Protein AF-A0A168KJS6-F1 (afdb_monomer)

pLDDT: mean 74.38, std 17.34, range [36.28, 96.0]

Secondary structure (DSSP, 8-state):
--------------TT-HHHHHHHHHHHHHHHHHHHHHHHHHHHHHHTTSS-TTTSHHHHHHHT-HHHHHHHHHHHHHHHHHHHHHHHHHHH-HHHHS--HHHHHHH-HHHHHHHHHHHHHHHHHHHHHHHHHHHHHHHHHHHHHHHHHHHHHHHHHHHHHHHHHHHHHHHTTSTTTTS---------------PPP-------------------

Structure (mmCIF, N/CA/C/O backbone):
data_AF-A0A168KJS6-F1
#
_entry.id   AF-A0A168KJS6-F1
#
loop_
_atom_site.group_PDB
_atom_site.id
_atom_site.type_symbol
_atom_site.label_atom_id
_atom_site.label_alt_id
_atom_site.label_comp_id
_atom_site.label_asym_id
_atom_site.label_entity_id
_atom_site.label_seq_id
_atom_site.pdbx_PDB_ins_code
_atom_site.Cartn_x
_atom_site.Cartn_y
_atom_site.Cartn_z
_atom_site.occupancy
_atom_site.B_iso_or_equiv
_atom_site.auth_seq_id
_atom_site.auth_comp_id
_atom_site.auth_asym_id
_atom_site.auth_atom_id
_atom_site.pdbx_PDB_model_num
ATOM 1 N N . MET A 1 1 ? 37.906 -12.340 6.303 1.00 36.28 1 MET A N 1
ATOM 2 C CA . MET A 1 1 ? 37.867 -12.145 4.837 1.00 36.28 1 MET A CA 1
ATOM 3 C C . MET A 1 1 ? 36.419 -12.279 4.395 1.00 36.28 1 MET A C 1
ATOM 5 O O . MET A 1 1 ? 35.933 -13.392 4.273 1.00 36.28 1 MET A O 1
ATOM 9 N N . GLY A 1 2 ? 35.698 -11.160 4.302 1.00 42.47 2 GLY A N 1
ATOM 10 C CA . GLY A 1 2 ? 34.298 -11.129 3.878 1.00 42.47 2 GLY A CA 1
ATOM 11 C C . GLY A 1 2 ? 34.226 -10.625 2.445 1.00 42.47 2 GLY A C 1
ATOM 12 O O . GLY A 1 2 ? 34.610 -9.489 2.182 1.00 42.47 2 GLY A O 1
ATOM 13 N N . ILE A 1 3 ? 33.774 -11.477 1.528 1.00 43.53 3 ILE A N 1
ATOM 14 C CA . ILE A 1 3 ? 33.484 -11.104 0.143 1.00 43.53 3 ILE A CA 1
ATOM 15 C C . ILE A 1 3 ? 32.167 -10.326 0.183 1.00 43.53 3 ILE A C 1
ATOM 17 O O . ILE A 1 3 ? 31.080 -10.897 0.101 1.00 43.53 3 ILE A O 1
ATOM 21 N N . GLY A 1 4 ? 32.265 -9.015 0.400 1.00 39.59 4 GLY A N 1
ATOM 22 C CA . GLY A 1 4 ? 31.151 -8.106 0.186 1.00 39.59 4 GLY A CA 1
ATOM 23 C C . GLY A 1 4 ? 30.795 -8.156 -1.292 1.00 39.59 4 GLY A C 1
ATOM 24 O O . GLY A 1 4 ? 31.519 -7.614 -2.120 1.00 39.59 4 GLY A O 1
ATOM 25 N N . SER A 1 5 ? 29.706 -8.847 -1.624 1.00 39.22 5 SER A N 1
ATOM 26 C CA . SER A 1 5 ? 29.142 -8.871 -2.973 1.00 39.22 5 SER A CA 1
ATOM 27 C C . SER A 1 5 ? 28.459 -7.531 -3.244 1.00 39.22 5 SER A C 1
ATOM 29 O O . SER A 1 5 ? 27.236 -7.435 -3.301 1.00 39.22 5 SER A O 1
ATOM 31 N N . ALA A 1 6 ? 29.256 -6.471 -3.366 1.00 39.88 6 ALA A N 1
ATOM 32 C CA . ALA A 1 6 ? 28.835 -5.271 -4.058 1.00 39.88 6 ALA A CA 1
ATOM 33 C C . ALA A 1 6 ? 28.803 -5.643 -5.542 1.00 39.88 6 ALA A C 1
ATOM 35 O O . ALA A 1 6 ? 29.822 -5.631 -6.228 1.00 39.88 6 ALA A O 1
ATOM 36 N N . LEU A 1 7 ? 27.630 -6.061 -6.017 1.00 40.66 7 LEU A N 1
ATOM 37 C CA . LEU A 1 7 ? 27.340 -6.225 -7.437 1.00 40.66 7 LEU A CA 1
ATOM 38 C C . LEU A 1 7 ? 27.259 -4.823 -8.073 1.00 40.66 7 LEU A C 1
ATOM 40 O O . LEU A 1 7 ? 26.217 -4.400 -8.567 1.00 40.66 7 LEU A O 1
ATOM 44 N N . GLU A 1 8 ? 28.353 -4.065 -8.009 1.00 41.22 8 GLU A N 1
ATOM 45 C CA . GLU A 1 8 ? 28.561 -2.882 -8.829 1.00 41.22 8 GLU A CA 1
ATOM 46 C C . GLU A 1 8 ? 28.822 -3.391 -10.241 1.00 41.22 8 GLU A C 1
ATOM 48 O O . GLU A 1 8 ? 29.958 -3.545 -10.678 1.00 41.22 8 GLU A O 1
ATOM 53 N N . ALA A 1 9 ? 27.749 -3.735 -10.954 1.00 43.94 9 ALA A N 1
ATOM 54 C CA . ALA A 1 9 ? 27.835 -3.857 -12.396 1.00 43.94 9 ALA A CA 1
ATOM 55 C C . ALA A 1 9 ? 28.385 -2.512 -12.904 1.00 43.94 9 ALA A C 1
ATOM 57 O O . ALA A 1 9 ? 27.734 -1.488 -12.654 1.00 43.94 9 ALA A O 1
ATOM 58 N N . PRO A 1 10 ? 29.563 -2.473 -13.560 1.00 43.09 10 PRO A N 1
ATOM 59 C CA . PRO A 1 10 ? 30.096 -1.246 -14.119 1.00 43.09 10 PRO A CA 1
ATOM 60 C C . PRO A 1 10 ? 29.213 -0.879 -15.308 1.00 43.09 10 PRO A C 1
ATOM 62 O O . PRO A 1 10 ? 29.482 -1.212 -16.459 1.00 43.09 10 PRO A O 1
ATOM 65 N N . PHE A 1 11 ? 28.103 -0.213 -15.014 1.00 50.03 11 PHE A N 1
ATOM 66 C CA . PHE A 1 11 ? 27.377 0.585 -15.977 1.00 50.03 11 PHE A CA 1
ATOM 67 C C . PHE A 1 11 ? 28.293 1.769 -16.286 1.00 50.03 11 PHE A C 1
ATOM 69 O O . PHE A 1 11 ? 28.187 2.829 -15.674 1.00 50.03 11 PHE A O 1
ATOM 76 N N . ASN A 1 12 ? 29.244 1.559 -17.197 1.00 48.53 12 ASN A N 1
ATOM 77 C CA . ASN A 1 12 ? 29.927 2.651 -17.868 1.00 48.53 12 ASN A CA 1
ATOM 78 C C . ASN A 1 12 ? 28.888 3.275 -18.806 1.00 48.53 12 ASN A C 1
ATOM 80 O O . ASN A 1 12 ? 28.752 2.888 -19.964 1.00 48.53 12 ASN A O 1
ATOM 84 N N . VAL A 1 13 ? 28.019 4.107 -18.227 1.00 53.28 13 VAL A N 1
ATOM 85 C CA . VAL A 1 13 ? 26.992 4.839 -18.961 1.00 53.28 13 VAL A CA 1
ATOM 86 C C . VAL A 1 13 ? 27.739 5.862 -19.808 1.00 53.28 13 VAL A C 1
ATOM 88 O O . VAL A 1 13 ? 28.449 6.681 -19.230 1.00 53.28 13 VAL A O 1
ATOM 91 N N . PRO A 1 14 ? 27.609 5.839 -21.143 1.00 55.75 14 PRO A N 1
ATOM 92 C CA . PRO A 1 14 ? 28.208 6.865 -21.982 1.00 55.75 14 PRO A CA 1
ATOM 93 C C . PRO A 1 14 ? 27.757 8.251 -21.504 1.00 55.75 14 PRO A C 1
ATOM 95 O O . PRO A 1 14 ? 26.557 8.464 -21.304 1.00 55.75 14 PRO A O 1
ATOM 98 N N . ASP A 1 15 ? 28.687 9.204 -21.374 1.00 63.88 15 ASP A N 1
ATOM 99 C CA . ASP A 1 15 ? 28.407 10.585 -20.923 1.00 63.88 15 ASP A CA 1
ATOM 100 C C . ASP A 1 15 ? 27.331 11.302 -21.767 1.00 63.88 15 ASP A C 1
ATOM 102 O O . ASP A 1 15 ? 26.774 12.325 -21.375 1.00 63.88 15 ASP A O 1
ATOM 106 N N . THR A 1 16 ? 26.984 10.747 -22.929 1.00 68.94 16 THR A N 1
ATOM 107 C CA . THR A 1 16 ? 25.954 11.249 -23.839 1.00 68.94 16 THR A CA 1
ATOM 108 C C . THR A 1 16 ? 24.512 10.923 -23.428 1.00 68.94 16 THR A C 1
ATOM 110 O O . THR A 1 16 ? 23.589 11.388 -24.098 1.00 68.94 16 THR A O 1
ATOM 113 N N . MET A 1 17 ? 24.265 10.175 -22.342 1.00 61.16 17 MET A N 1
ATOM 114 C CA . MET A 1 17 ? 22.904 9.824 -21.890 1.00 61.16 17 MET A CA 1
ATOM 115 C C . MET A 1 17 ? 22.556 10.373 -20.488 1.00 61.16 17 MET A C 1
ATOM 117 O O . MET A 1 17 ? 22.421 9.605 -19.532 1.00 61.16 17 MET A O 1
ATOM 121 N N . PRO A 1 18 ? 22.301 11.692 -20.348 1.00 72.88 18 PRO A N 1
ATOM 122 C CA . PRO A 1 18 ? 21.997 12.333 -19.058 1.00 72.88 18 PRO A CA 1
ATOM 123 C C . PRO A 1 18 ? 20.715 11.815 -18.379 1.00 72.88 18 PRO A C 1
ATOM 125 O O . PRO A 1 18 ? 20.556 11.930 -17.162 1.00 72.88 18 PRO A O 1
ATOM 128 N N . TRP A 1 19 ? 19.804 11.197 -19.136 1.00 74.25 19 TRP A N 1
ATOM 129 C CA . TRP A 1 19 ? 18.554 10.648 -18.606 1.00 74.25 19 TRP A CA 1
ATOM 130 C C . TRP A 1 19 ? 18.765 9.444 -17.668 1.00 74.25 19 TRP A C 1
ATOM 132 O O . TRP A 1 19 ? 17.975 9.245 -16.743 1.00 74.25 19 TRP A O 1
ATOM 142 N N . LEU A 1 20 ? 19.848 8.674 -17.843 1.00 65.44 20 LEU A N 1
ATOM 143 C CA . LEU A 1 20 ? 20.103 7.471 -17.042 1.00 65.44 20 LEU A CA 1
ATOM 144 C C . LEU A 1 20 ? 20.506 7.814 -15.598 1.00 65.44 20 LEU A C 1
ATOM 146 O O . LEU A 1 20 ? 20.042 7.174 -14.652 1.00 65.44 20 LEU A O 1
ATOM 150 N N . SER A 1 21 ? 21.312 8.866 -15.417 1.00 72.56 21 SER A N 1
ATOM 151 C CA . SER A 1 21 ? 21.639 9.402 -14.087 1.00 72.56 21 SER A CA 1
ATOM 152 C C . SER A 1 21 ? 20.396 9.920 -13.368 1.00 72.56 21 SER A C 1
ATOM 154 O O . SER A 1 21 ? 20.264 9.745 -12.157 1.00 72.56 21 SER A O 1
ATOM 156 N N . CYS A 1 22 ? 19.443 10.497 -14.107 1.00 75.50 22 CYS A N 1
ATOM 157 C CA . CYS A 1 22 ? 18.166 10.927 -13.545 1.00 75.50 22 CYS A CA 1
ATOM 158 C C . CYS A 1 22 ? 17.349 9.726 -13.035 1.00 75.50 22 CYS A C 1
ATOM 160 O O . CYS A 1 22 ? 16.889 9.743 -11.894 1.00 75.50 22 CYS A O 1
ATOM 162 N N . ALA A 1 23 ? 17.265 8.647 -13.824 1.00 73.12 23 ALA A N 1
ATOM 163 C CA . ALA A 1 23 ? 16.549 7.424 -13.453 1.00 73.12 23 ALA A CA 1
ATOM 164 C C . ALA A 1 23 ? 17.153 6.719 -12.223 1.00 73.12 23 ALA A C 1
ATOM 166 O O . ALA A 1 23 ? 16.427 6.251 -11.338 1.00 73.12 23 ALA A O 1
ATOM 167 N N . LYS A 1 24 ? 18.489 6.674 -12.124 1.00 75.81 24 LYS A N 1
ATOM 168 C CA . LYS A 1 24 ? 19.181 6.101 -10.960 1.00 75.81 24 LYS A CA 1
ATOM 169 C C . LYS A 1 24 ? 18.884 6.901 -9.692 1.00 75.81 24 LYS A C 1
ATOM 171 O O . LYS A 1 24 ? 18.485 6.324 -8.679 1.00 75.81 24 LYS A O 1
ATOM 176 N N . THR A 1 25 ? 19.003 8.226 -9.759 1.00 78.06 25 THR A N 1
ATOM 177 C CA . THR A 1 25 ? 18.680 9.113 -8.632 1.00 78.06 25 THR A CA 1
ATOM 178 C C . THR A 1 25 ? 17.211 9.000 -8.230 1.00 78.06 25 THR A C 1
ATOM 180 O O . THR A 1 25 ? 16.919 8.880 -7.039 1.00 78.06 25 THR A O 1
ATOM 183 N N . SER A 1 26 ? 16.280 8.956 -9.191 1.00 72.50 26 SER A N 1
ATOM 184 C CA . SER A 1 26 ? 14.854 8.788 -8.885 1.00 72.50 26 SER A CA 1
ATOM 185 C C . SER A 1 26 ? 14.554 7.441 -8.231 1.00 72.50 26 SER A C 1
ATOM 187 O O . SER A 1 26 ? 13.730 7.380 -7.322 1.00 72.50 26 SER A O 1
ATOM 189 N N . SER A 1 27 ? 15.248 6.372 -8.635 1.00 75.62 27 SER A N 1
ATOM 190 C CA . SER A 1 27 ? 15.094 5.050 -8.019 1.00 75.62 27 SER A CA 1
ATOM 191 C C . SER A 1 27 ? 15.560 5.049 -6.562 1.00 75.62 27 SER A C 1
ATOM 193 O O . SER A 1 27 ? 14.848 4.553 -5.690 1.00 75.62 27 SER A O 1
ATOM 195 N N . HIS A 1 28 ? 16.726 5.635 -6.272 1.00 76.44 28 HIS A N 1
ATOM 196 C CA . HIS A 1 28 ? 17.217 5.744 -4.895 1.00 76.44 28 HIS A CA 1
ATOM 197 C C . HIS A 1 28 ? 16.308 6.618 -4.029 1.00 76.44 28 HIS A C 1
ATOM 199 O O . HIS A 1 28 ? 16.036 6.270 -2.880 1.00 76.44 28 HIS A O 1
ATOM 205 N N . LEU A 1 29 ? 15.784 7.712 -4.588 1.00 82.12 29 LEU A N 1
ATOM 206 C CA . LEU A 1 29 ? 14.823 8.568 -3.901 1.00 82.12 29 LEU A CA 1
ATOM 207 C C . LEU A 1 29 ? 13.524 7.813 -3.587 1.00 82.12 29 LEU A C 1
ATOM 209 O O . LEU A 1 29 ? 13.053 7.856 -2.453 1.00 82.12 29 LEU A O 1
ATOM 213 N N . ALA A 1 30 ? 12.973 7.076 -4.555 1.00 74.38 30 ALA A N 1
ATOM 214 C CA . ALA A 1 30 ? 11.772 6.268 -4.360 1.00 74.38 30 ALA A CA 1
ATOM 215 C C . ALA A 1 30 ? 11.980 5.192 -3.284 1.00 74.38 30 ALA A C 1
ATOM 217 O O . ALA A 1 30 ? 11.120 5.003 -2.422 1.00 74.38 30 ALA A O 1
ATOM 218 N N . GLN A 1 31 ? 13.142 4.536 -3.284 1.00 78.50 31 GLN A N 1
ATOM 219 C CA . GLN A 1 31 ? 13.494 3.555 -2.263 1.00 78.50 31 GLN A CA 1
ATOM 220 C C . GLN A 1 31 ? 13.612 4.196 -0.876 1.00 78.50 31 GLN A C 1
ATOM 222 O O . GLN A 1 31 ? 13.066 3.661 0.089 1.00 78.50 31 GLN A O 1
ATOM 227 N N . PHE A 1 32 ? 14.248 5.365 -0.765 1.00 80.00 32 PHE A N 1
ATOM 228 C CA . PHE A 1 32 ? 14.343 6.097 0.499 1.00 80.00 32 PHE A CA 1
ATOM 229 C C . PHE A 1 32 ? 12.959 6.493 1.029 1.00 80.00 32 PHE A C 1
ATOM 231 O O . PHE A 1 32 ? 12.652 6.240 2.193 1.00 80.00 32 PHE A O 1
ATOM 238 N N . VAL A 1 33 ? 12.091 7.027 0.163 1.00 79.19 33 VAL A N 1
ATOM 239 C CA . VAL A 1 33 ? 10.713 7.402 0.517 1.00 79.19 33 VAL A CA 1
ATOM 240 C C . VAL A 1 33 ? 9.905 6.183 0.963 1.00 79.19 33 VAL A C 1
ATOM 242 O O . VAL A 1 33 ? 9.256 6.243 2.004 1.00 79.19 33 VAL A O 1
ATOM 245 N N . MET A 1 34 ? 9.978 5.059 0.246 1.00 77.69 34 MET A N 1
ATOM 246 C CA . MET A 1 34 ? 9.281 3.826 0.641 1.00 77.69 34 MET A CA 1
ATOM 247 C C . MET A 1 34 ? 9.777 3.277 1.979 1.00 77.69 34 MET A C 1
ATOM 249 O O . MET A 1 34 ? 8.970 2.874 2.819 1.00 77.69 34 MET A O 1
ATOM 253 N N . THR A 1 35 ? 11.090 3.296 2.212 1.00 76.31 35 THR A N 1
ATOM 254 C CA . THR A 1 35 ? 11.676 2.837 3.480 1.00 76.31 35 THR A CA 1
ATOM 255 C C . THR A 1 35 ? 11.254 3.747 4.633 1.00 76.31 35 THR A C 1
ATOM 257 O O . THR A 1 35 ? 10.868 3.261 5.695 1.00 76.31 35 THR A O 1
ATOM 260 N N . PHE A 1 36 ? 11.252 5.064 4.411 1.00 77.69 36 PHE A N 1
ATOM 261 C CA . PHE A 1 36 ? 10.802 6.046 5.392 1.00 77.69 36 PHE A CA 1
ATOM 262 C C . PHE A 1 36 ? 9.313 5.887 5.717 1.00 77.69 36 PHE A C 1
ATOM 264 O O . PHE A 1 36 ? 8.957 5.814 6.888 1.00 77.69 36 PHE A O 1
ATOM 271 N N . LEU A 1 37 ? 8.449 5.741 4.707 1.00 75.00 37 LEU A N 1
ATOM 272 C CA . LEU A 1 37 ? 7.018 5.485 4.903 1.00 75.00 37 LEU A CA 1
ATOM 273 C C . LEU A 1 37 ? 6.777 4.192 5.685 1.00 75.00 37 LEU A C 1
ATOM 275 O O . LEU A 1 37 ? 5.983 4.178 6.622 1.00 75.00 37 LEU A O 1
ATOM 279 N N . THR A 1 38 ? 7.505 3.127 5.347 1.00 78.94 38 THR A N 1
ATOM 280 C CA . THR A 1 38 ? 7.424 1.851 6.067 1.00 78.94 38 THR A CA 1
ATOM 281 C C . THR A 1 38 ? 7.839 2.029 7.526 1.00 78.94 38 THR A C 1
ATOM 283 O O . THR A 1 38 ? 7.114 1.607 8.423 1.00 78.94 38 THR A O 1
ATOM 286 N N . ALA A 1 39 ? 8.948 2.724 7.793 1.00 78.00 39 ALA A N 1
ATOM 287 C CA . ALA A 1 39 ? 9.387 3.030 9.152 1.00 78.00 39 ALA A CA 1
ATOM 288 C C . ALA A 1 39 ? 8.362 3.892 9.910 1.00 78.00 39 ALA A C 1
ATOM 290 O O . ALA A 1 39 ? 8.091 3.627 11.078 1.00 78.00 39 ALA A O 1
ATOM 291 N N . CYS A 1 40 ? 7.736 4.872 9.254 1.00 73.88 40 CYS A N 1
ATOM 292 C CA . CYS A 1 40 ? 6.688 5.706 9.843 1.00 73.88 40 CYS A CA 1
ATOM 293 C C . CYS A 1 40 ? 5.407 4.937 10.180 1.00 73.88 40 CYS A C 1
ATOM 295 O O . CYS A 1 40 ? 4.671 5.390 11.049 1.00 73.88 40 CYS A O 1
ATOM 297 N N . VAL A 1 41 ? 5.127 3.807 9.527 1.00 73.38 41 VAL A N 1
ATOM 298 C CA . VAL A 1 41 ? 3.973 2.946 9.849 1.00 73.38 41 VAL A CA 1
ATOM 299 C C . VAL A 1 41 ? 4.343 1.903 10.905 1.00 73.38 41 VAL A C 1
ATOM 301 O O . VAL A 1 41 ? 3.589 1.679 11.849 1.00 73.38 41 VAL A O 1
ATOM 304 N N . VAL A 1 42 ? 5.528 1.300 10.788 1.00 76.56 42 VAL A N 1
ATOM 305 C CA . VAL A 1 42 ? 6.001 0.242 11.691 1.00 76.56 42 VAL A CA 1
ATOM 306 C C . VAL A 1 42 ? 6.403 0.800 13.059 1.00 76.56 42 VAL A C 1
ATOM 308 O O . VAL A 1 42 ? 6.075 0.201 14.081 1.00 76.56 42 VAL A O 1
ATOM 311 N N . ALA A 1 43 ? 7.069 1.957 13.122 1.00 71.38 43 ALA A N 1
ATOM 312 C CA . ALA A 1 43 ? 7.542 2.517 14.388 1.00 71.38 43 ALA A CA 1
ATOM 313 C C . ALA A 1 43 ? 6.400 2.869 15.362 1.00 71.38 43 ALA A C 1
ATOM 315 O O . ALA A 1 43 ? 6.518 2.507 16.532 1.00 71.38 43 ALA A O 1
ATOM 316 N N . PRO A 1 44 ? 5.274 3.485 14.943 1.00 63.44 44 PRO A N 1
ATOM 317 C CA . PRO A 1 44 ? 4.116 3.664 15.816 1.00 63.44 44 PRO A CA 1
ATOM 318 C C . PRO A 1 44 ? 3.474 2.345 16.251 1.00 63.44 44 PRO A C 1
ATOM 320 O O . PRO A 1 44 ? 3.025 2.254 17.388 1.00 63.44 44 PRO A O 1
ATOM 323 N N . LEU A 1 45 ? 3.459 1.334 15.376 1.00 67.00 45 LEU A N 1
ATOM 324 C CA . LEU A 1 45 ? 2.881 0.016 15.656 1.00 67.00 45 LEU A CA 1
ATOM 325 C C . LEU A 1 45 ? 3.687 -0.735 16.732 1.00 67.00 45 LEU A C 1
ATOM 327 O O . LEU A 1 45 ? 3.115 -1.308 17.655 1.00 67.00 45 LEU A O 1
ATOM 331 N N . ILE A 1 46 ? 5.018 -0.637 16.693 1.00 71.12 46 ILE A N 1
ATOM 332 C CA . ILE A 1 46 ? 5.897 -1.157 17.755 1.00 71.12 46 ILE A CA 1
ATOM 333 C C . ILE A 1 46 ? 5.808 -0.283 19.017 1.00 71.12 46 ILE A C 1
ATOM 335 O O . ILE A 1 46 ? 5.795 -0.788 20.141 1.00 71.12 46 ILE A O 1
ATOM 339 N N . ALA A 1 47 ? 5.712 1.041 18.859 1.00 62.66 47 ALA A N 1
ATOM 340 C CA . ALA A 1 47 ? 5.588 1.965 19.985 1.00 62.66 47 ALA A CA 1
ATOM 341 C C . ALA A 1 47 ? 4.285 1.774 20.777 1.00 62.66 47 ALA A C 1
ATOM 343 O O . ALA A 1 47 ? 4.243 2.164 21.942 1.00 62.66 47 ALA A O 1
ATOM 344 N N . THR A 1 48 ? 3.248 1.168 20.188 1.00 59.50 48 THR A N 1
ATOM 345 C CA . THR A 1 48 ? 2.020 0.821 20.914 1.00 59.50 48 THR A CA 1
ATOM 346 C C . THR A 1 48 ? 2.117 -0.414 21.796 1.00 59.50 48 THR A C 1
ATOM 348 O O . THR A 1 48 ? 1.345 -0.502 22.748 1.00 59.50 48 THR A O 1
ATOM 351 N N . GLU A 1 49 ? 3.053 -1.331 21.545 1.00 62.34 49 GLU A N 1
ATOM 352 C CA . GLU A 1 49 ? 3.255 -2.489 22.428 1.00 62.34 49 GLU A CA 1
ATOM 353 C C . GLU A 1 49 ? 4.102 -2.1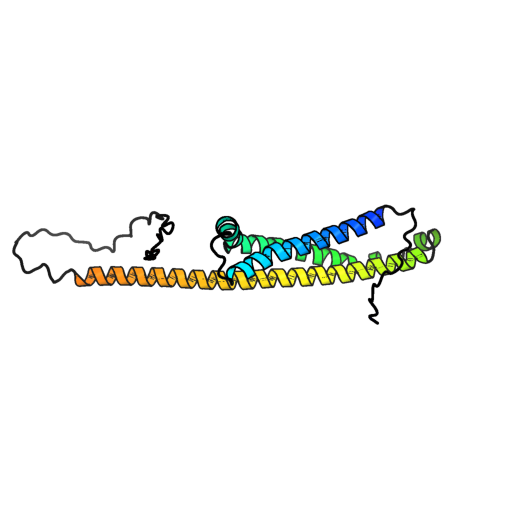48 23.658 1.00 62.34 49 GLU A C 1
ATOM 355 O O . GLU A 1 49 ? 3.938 -2.742 24.723 1.00 62.34 49 GLU A O 1
ATOM 360 N N . ASN A 1 50 ? 4.979 -1.147 23.555 1.00 55.28 50 ASN A N 1
ATOM 361 C CA . ASN A 1 50 ? 5.810 -0.713 24.670 1.00 55.28 50 ASN A CA 1
ATOM 362 C C . ASN A 1 50 ? 5.137 0.420 25.463 1.00 55.28 50 ASN A C 1
ATOM 364 O O . ASN A 1 50 ? 4.572 1.347 24.895 1.00 55.28 50 ASN A O 1
ATOM 368 N N . LYS A 1 51 ? 5.257 0.383 26.797 1.00 55.94 51 LYS A N 1
ATOM 369 C CA . LYS A 1 51 ? 4.700 1.301 27.828 1.00 55.94 51 LYS A CA 1
ATOM 370 C C . LYS A 1 51 ? 4.835 2.833 27.606 1.00 55.94 51 LYS A C 1
ATOM 372 O O . LYS A 1 51 ? 4.418 3.608 28.465 1.00 55.94 51 LYS A O 1
ATOM 377 N N . TYR A 1 52 ? 5.371 3.321 26.488 1.00 56.50 52 TYR A N 1
ATOM 378 C CA . TYR A 1 52 ? 5.643 4.733 26.179 1.00 56.50 52 TYR A CA 1
ATOM 379 C C . TYR A 1 52 ? 4.430 5.522 25.641 1.00 56.50 52 TYR A C 1
ATOM 381 O O . TYR A 1 52 ? 4.567 6.450 24.842 1.00 56.50 52 TYR A O 1
ATOM 389 N N . TYR A 1 53 ? 3.232 5.232 26.149 1.00 55.78 53 TYR A N 1
ATOM 390 C CA . TYR A 1 53 ? 1.971 5.863 25.734 1.00 55.78 53 TYR A CA 1
ATOM 391 C C . TYR A 1 53 ? 1.861 7.370 26.035 1.00 55.78 53 TYR A C 1
ATOM 393 O O . TYR A 1 53 ? 0.896 8.006 25.618 1.00 55.78 53 TYR A O 1
ATOM 401 N N . VAL A 1 54 ? 2.788 7.972 26.790 1.00 60.12 54 VAL A N 1
ATOM 402 C CA . VAL A 1 54 ? 2.572 9.318 27.353 1.00 60.12 54 VAL A CA 1
ATOM 403 C C . VAL A 1 54 ? 2.995 10.449 26.407 1.00 60.12 54 VAL A C 1
ATOM 405 O O . VAL A 1 54 ? 2.288 11.452 26.336 1.00 60.12 54 VAL A O 1
ATOM 408 N N . ARG A 1 55 ? 4.088 10.306 25.639 1.00 60.12 55 ARG A N 1
ATOM 409 C CA . ARG A 1 55 ? 4.640 11.418 24.829 1.00 60.12 55 ARG A CA 1
ATOM 410 C C . ARG A 1 55 ? 4.093 11.537 23.400 1.00 60.12 55 ARG A C 1
ATOM 412 O O . ARG A 1 55 ? 4.118 12.633 22.858 1.00 60.12 55 ARG A O 1
ATOM 419 N N . PHE A 1 56 ? 3.545 10.473 22.806 1.00 55.62 56 PHE A N 1
ATOM 420 C CA . PHE A 1 56 ? 3.071 10.484 21.407 1.00 55.62 56 PHE A CA 1
ATOM 421 C C . PHE A 1 56 ? 1.540 10.502 21.244 1.00 55.62 56 PHE A C 1
ATOM 423 O O . PHE A 1 56 ? 1.022 10.212 20.165 1.00 55.62 56 PHE A O 1
ATOM 430 N N . LYS A 1 57 ? 0.789 10.885 22.288 1.00 59.41 57 LYS A N 1
ATOM 431 C CA . LYS A 1 57 ? -0.685 10.792 22.304 1.00 59.41 57 LYS A CA 1
ATOM 432 C C . LYS A 1 57 ? -1.391 11.517 21.150 1.00 59.41 57 LYS A C 1
ATOM 434 O O . LYS A 1 57 ? -2.428 11.030 20.714 1.00 59.41 57 LYS A O 1
ATOM 439 N N . CYS A 1 58 ? -0.874 12.645 20.652 1.00 60.00 58 CYS A N 1
ATOM 440 C CA . CYS A 1 58 ? -1.553 13.409 19.594 1.00 60.00 58 CYS A CA 1
ATOM 441 C C . CYS A 1 58 ? -1.379 12.798 18.198 1.00 60.00 58 CYS A C 1
ATOM 443 O O . CYS A 1 58 ? -2.371 12.558 17.515 1.00 60.00 58 CYS A O 1
ATOM 445 N N . LEU A 1 59 ? -0.142 12.505 17.787 1.00 54.44 59 LEU A N 1
ATOM 446 C CA . LEU A 1 59 ? 0.130 11.907 16.472 1.00 54.44 59 LEU A CA 1
ATOM 447 C C . LEU A 1 59 ? -0.341 10.450 16.406 1.00 54.44 59 LEU A C 1
ATOM 449 O O . LEU A 1 59 ? -0.919 10.036 15.402 1.00 54.44 59 LEU A O 1
ATOM 453 N N . GLY A 1 60 ? -0.188 9.707 17.507 1.00 56.88 60 GLY A N 1
ATOM 454 C CA . GLY A 1 60 ? -0.688 8.340 17.624 1.00 56.88 60 GLY A CA 1
ATOM 455 C C . GLY A 1 60 ? -2.207 8.265 17.485 1.00 56.88 60 GLY A C 1
ATOM 456 O O . GLY A 1 60 ? -2.695 7.442 16.725 1.00 56.88 60 GLY A O 1
ATOM 457 N N . LYS A 1 61 ? -2.975 9.162 18.123 1.00 61.81 61 LYS A N 1
ATOM 458 C CA . LYS A 1 61 ? -4.448 9.139 18.031 1.00 61.81 61 LYS A CA 1
ATOM 459 C C . LYS A 1 61 ? -4.983 9.350 16.614 1.00 61.81 61 LYS A C 1
ATOM 461 O O . LYS A 1 61 ? -6.034 8.800 16.299 1.00 61.81 61 LYS A O 1
ATOM 466 N N . PHE A 1 62 ? -4.297 10.131 15.780 1.00 57.91 62 PHE A N 1
ATOM 467 C CA . PHE A 1 62 ? -4.734 10.374 14.404 1.00 57.91 62 PHE A CA 1
ATOM 468 C C . PHE A 1 62 ? -4.311 9.238 13.463 1.00 57.91 62 PHE A C 1
ATOM 470 O O . PHE A 1 62 ? -5.134 8.736 12.702 1.00 57.91 62 PHE A O 1
ATOM 477 N N . ALA A 1 63 ? -3.060 8.775 13.564 1.00 56.75 63 ALA A N 1
ATOM 478 C CA . ALA A 1 63 ? -2.549 7.680 12.736 1.00 56.75 63 ALA A CA 1
ATOM 479 C C . ALA A 1 63 ? -3.160 6.312 13.097 1.00 56.75 63 ALA A C 1
ATOM 481 O O . ALA A 1 63 ? -3.298 5.452 12.233 1.00 56.75 63 ALA A O 1
ATOM 482 N N . MET A 1 64 ? -3.566 6.121 14.356 1.00 61.94 64 MET A N 1
ATOM 483 C CA . MET A 1 64 ? -4.162 4.872 14.843 1.00 61.94 64 MET A CA 1
ATOM 484 C C . MET A 1 64 ? -5.681 4.834 14.746 1.00 61.94 64 MET A C 1
ATOM 486 O O . MET A 1 64 ? -6.268 3.824 15.123 1.00 61.94 64 MET A O 1
ATOM 490 N N . GLN A 1 65 ? -6.353 5.888 14.263 1.00 73.56 65 GLN A N 1
ATOM 491 C CA . GLN A 1 65 ? -7.784 5.763 14.002 1.00 73.56 65 GLN A CA 1
ATOM 492 C C . GLN A 1 65 ? -7.975 4.719 12.891 1.00 73.56 65 GLN A C 1
ATOM 494 O O . GLN A 1 65 ? -7.602 4.990 11.745 1.00 73.56 65 GLN A O 1
ATOM 499 N N . PRO A 1 66 ? -8.601 3.554 13.174 1.00 75.69 66 PRO A N 1
ATOM 500 C CA . PRO A 1 66 ? -8.703 2.454 12.209 1.00 75.69 66 PRO A CA 1
ATOM 501 C C . PRO A 1 66 ? -9.352 2.900 10.895 1.00 75.69 66 PRO A C 1
ATOM 503 O O . PRO A 1 66 ? -9.025 2.417 9.817 1.00 75.69 66 PRO A O 1
ATOM 506 N N . ARG A 1 67 ? -10.232 3.905 10.987 1.00 81.56 67 ARG A N 1
ATOM 507 C CA . ARG A 1 67 ? -10.924 4.536 9.861 1.00 81.56 67 ARG A CA 1
ATOM 508 C C . ARG A 1 67 ? -9.963 5.184 8.863 1.00 81.56 67 ARG A C 1
ATOM 510 O O . ARG A 1 67 ? -10.138 4.996 7.667 1.00 81.56 67 ARG A O 1
ATOM 517 N N . ALA A 1 68 ? -8.959 5.921 9.338 1.00 82.19 68 ALA A N 1
ATOM 518 C CA . ALA A 1 68 ? -7.980 6.563 8.466 1.00 82.19 68 ALA A CA 1
ATOM 519 C C . ALA A 1 68 ? -7.041 5.520 7.847 1.00 82.19 68 ALA A C 1
ATOM 521 O O . ALA A 1 68 ? -6.793 5.556 6.643 1.00 82.19 68 ALA A O 1
ATOM 522 N N . ASN A 1 69 ? -6.594 4.540 8.643 1.00 81.62 69 ASN A N 1
ATOM 523 C CA . ASN A 1 69 ? -5.707 3.481 8.162 1.00 81.62 69 ASN A CA 1
ATOM 524 C C . ASN A 1 69 ? -6.351 2.647 7.041 1.00 81.62 69 ASN A C 1
ATOM 526 O O . ASN A 1 69 ? -5.698 2.354 6.045 1.00 81.62 69 ASN A O 1
ATOM 530 N N . ILE A 1 70 ? -7.652 2.344 7.140 1.00 86.62 70 ILE A N 1
ATOM 531 C CA . ILE A 1 70 ? -8.403 1.666 6.070 1.00 86.62 70 ILE A CA 1
ATOM 532 C C . ILE A 1 70 ? -8.365 2.474 4.769 1.00 86.62 70 ILE A C 1
ATOM 534 O O . ILE A 1 70 ? -8.105 1.904 3.708 1.00 86.62 70 ILE A O 1
ATOM 538 N N . VAL A 1 71 ? -8.610 3.787 4.832 1.00 88.50 71 VAL A N 1
ATOM 539 C CA . VAL A 1 71 ? -8.618 4.652 3.640 1.00 88.50 71 VAL A CA 1
ATOM 540 C C . VAL A 1 71 ? -7.236 4.679 2.992 1.00 88.50 71 VAL A C 1
ATOM 542 O O . VAL A 1 71 ? -7.128 4.454 1.786 1.00 88.50 71 VAL A O 1
ATOM 545 N N . PHE A 1 72 ? -6.177 4.869 3.784 1.00 85.25 72 PHE A N 1
ATOM 546 C CA . PHE A 1 72 ? -4.808 4.871 3.270 1.00 85.25 72 PHE A CA 1
ATOM 547 C C . PHE A 1 72 ? -4.408 3.512 2.695 1.00 85.25 72 PHE A C 1
ATOM 549 O O . PHE A 1 72 ? -3.950 3.456 1.557 1.00 85.25 72 PHE A O 1
ATOM 556 N N . ALA A 1 73 ? -4.629 2.415 3.421 1.00 85.19 73 ALA A N 1
ATOM 557 C CA . ALA A 1 73 ? -4.285 1.075 2.951 1.00 85.19 73 ALA A CA 1
ATOM 558 C C . ALA A 1 73 ? -5.024 0.716 1.652 1.00 85.19 73 ALA A C 1
ATOM 560 O O . ALA A 1 73 ? -4.426 0.139 0.743 1.00 85.19 73 ALA A O 1
ATOM 561 N N . THR A 1 74 ? -6.295 1.114 1.523 1.00 89.00 74 THR A N 1
ATOM 562 C CA . THR A 1 74 ? -7.073 0.917 0.289 1.00 89.00 74 THR A CA 1
ATOM 563 C C . THR A 1 74 ? -6.476 1.723 -0.865 1.00 89.00 74 THR A C 1
ATOM 565 O O . THR A 1 74 ? -6.218 1.175 -1.934 1.00 89.00 74 THR A O 1
ATOM 568 N N . PHE A 1 75 ? -6.211 3.014 -0.646 1.00 89.00 75 PHE A N 1
ATOM 569 C CA . PHE A 1 75 ? -5.649 3.899 -1.666 1.00 89.00 75 PHE A CA 1
ATOM 570 C C . PHE A 1 75 ? -4.268 3.428 -2.145 1.00 89.00 75 PHE A C 1
ATOM 572 O O . PHE A 1 75 ? -4.038 3.321 -3.350 1.00 89.00 75 PHE A O 1
ATOM 579 N N . TYR A 1 76 ? -3.375 3.066 -1.219 1.00 86.62 76 TYR A N 1
ATOM 580 C CA . TYR A 1 76 ? -2.053 2.538 -1.560 1.00 86.62 76 TYR A CA 1
ATOM 581 C C . TYR A 1 76 ? -2.133 1.192 -2.281 1.00 86.62 76 TYR A C 1
ATOM 583 O O . TYR A 1 76 ? -1.415 1.001 -3.261 1.00 86.62 76 TYR A O 1
ATOM 591 N N . SER A 1 77 ? -3.025 0.288 -1.866 1.00 89.62 77 SER A N 1
ATOM 592 C CA . SER A 1 77 ? -3.230 -0.986 -2.571 1.00 89.62 77 SER A CA 1
ATOM 593 C C . SER A 1 77 ? -3.653 -0.758 -4.022 1.00 89.62 77 SER A C 1
ATOM 595 O O . SER A 1 77 ? -3.113 -1.395 -4.922 1.00 89.62 77 SER A O 1
ATOM 597 N N . LEU A 1 78 ? -4.566 0.188 -4.271 1.00 91.31 78 LEU A N 1
ATOM 598 C CA . LEU A 1 78 ? -5.019 0.521 -5.625 1.00 91.31 78 LEU A CA 1
ATOM 599 C C . LEU A 1 78 ? -3.905 1.133 -6.480 1.00 91.31 78 LEU A C 1
ATOM 601 O O . LEU A 1 78 ? -3.742 0.730 -7.630 1.00 91.31 78 LEU A O 1
ATOM 605 N N . ILE A 1 79 ? -3.114 2.061 -5.932 1.00 91.50 79 ILE A N 1
ATOM 606 C CA . ILE A 1 79 ? -1.964 2.634 -6.650 1.00 91.50 79 ILE A CA 1
ATOM 607 C C . ILE A 1 79 ? -0.973 1.535 -7.034 1.00 91.50 79 ILE A C 1
ATOM 609 O O . ILE A 1 79 ? -0.573 1.448 -8.194 1.00 91.50 79 ILE A O 1
ATOM 613 N N . TRP A 1 80 ? -0.602 0.671 -6.086 1.00 91.06 80 TRP A N 1
ATOM 614 C CA . TRP A 1 80 ? 0.352 -0.406 -6.349 1.00 91.06 80 TRP A CA 1
ATOM 615 C C . TRP A 1 80 ? -0.198 -1.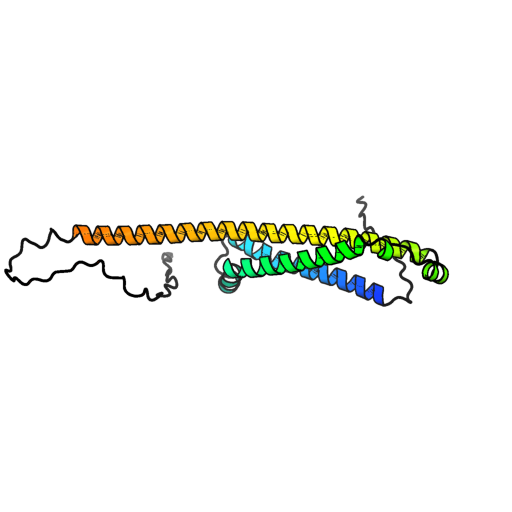454 -7.314 1.00 91.06 80 TRP A C 1
ATOM 617 O O . TRP A 1 80 ? 0.557 -1.936 -8.157 1.00 91.06 80 TRP A O 1
ATOM 627 N N . ALA A 1 81 ? -1.498 -1.749 -7.266 1.00 93.12 81 ALA A N 1
ATOM 628 C CA . ALA A 1 81 ? -2.154 -2.601 -8.251 1.00 93.12 81 ALA A CA 1
ATOM 629 C C . ALA A 1 81 ? -2.087 -1.987 -9.659 1.00 93.12 81 ALA A C 1
ATOM 631 O O . ALA A 1 81 ? -1.687 -2.666 -10.602 1.00 93.12 81 ALA A O 1
ATOM 632 N N . LEU A 1 82 ? -2.412 -0.698 -9.809 1.00 94.31 82 LEU A N 1
ATOM 633 C CA . LEU A 1 82 ? -2.338 0.001 -11.097 1.00 94.31 82 LEU A CA 1
ATOM 634 C C . LEU A 1 82 ? -0.902 0.052 -11.636 1.00 94.31 82 LEU A C 1
ATOM 636 O O . LEU A 1 82 ? -0.680 -0.258 -12.808 1.00 94.31 82 LEU A O 1
ATOM 640 N N . CYS A 1 83 ? 0.079 0.372 -10.787 1.00 91.50 83 CYS A N 1
ATOM 641 C CA . CYS A 1 83 ? 1.497 0.316 -11.148 1.00 91.50 83 CYS A CA 1
ATOM 642 C C . CYS A 1 83 ? 1.926 -1.101 -11.554 1.00 91.50 83 CYS A C 1
ATOM 644 O O . CYS A 1 83 ? 2.596 -1.266 -12.574 1.00 91.50 83 CYS A O 1
ATOM 646 N N . GLY A 1 84 ? 1.510 -2.123 -10.801 1.00 92.38 84 GLY A N 1
ATOM 647 C CA . GLY A 1 84 ? 1.788 -3.526 -11.101 1.00 92.38 84 GLY A CA 1
ATOM 648 C C . GLY A 1 84 ? 1.217 -3.949 -12.452 1.00 92.38 84 GLY A C 1
ATOM 649 O O . GLY A 1 84 ? 1.939 -4.539 -13.257 1.00 92.38 84 GLY A O 1
ATOM 650 N N . ILE A 1 85 ? -0.032 -3.583 -12.754 1.00 94.12 85 ILE A N 1
ATOM 651 C CA . ILE A 1 85 ? -0.677 -3.849 -14.049 1.00 94.12 85 ILE A CA 1
ATOM 652 C C . ILE A 1 85 ? 0.077 -3.148 -15.182 1.00 94.12 85 ILE A C 1
ATOM 654 O O . ILE A 1 85 ? 0.405 -3.796 -16.173 1.00 94.12 85 ILE A O 1
ATOM 658 N N . ALA A 1 86 ? 0.400 -1.860 -15.034 1.00 93.75 86 ALA A N 1
ATOM 659 C CA . ALA A 1 86 ? 1.109 -1.097 -16.060 1.00 93.75 86 ALA A CA 1
ATOM 660 C C . ALA A 1 86 ? 2.497 -1.688 -16.366 1.00 93.75 86 ALA A C 1
ATOM 662 O O . ALA A 1 86 ? 2.833 -1.907 -17.532 1.00 93.75 86 ALA A O 1
ATOM 663 N N . MET A 1 87 ? 3.280 -2.014 -15.331 1.00 92.62 87 MET A N 1
ATOM 664 C CA . MET A 1 87 ? 4.596 -2.644 -15.499 1.00 92.62 87 MET A CA 1
ATOM 665 C C . MET A 1 87 ? 4.484 -4.049 -16.095 1.00 92.62 87 MET A C 1
ATOM 667 O O . MET A 1 87 ? 5.263 -4.400 -16.976 1.00 92.62 87 MET A O 1
ATOM 671 N N . THR A 1 88 ? 3.493 -4.838 -15.670 1.00 93.69 88 THR A N 1
ATOM 672 C CA . THR A 1 88 ? 3.255 -6.188 -16.205 1.00 93.69 88 THR A CA 1
ATOM 673 C C . THR A 1 88 ? 2.850 -6.134 -17.680 1.00 93.69 88 THR A C 1
ATOM 675 O O . THR A 1 88 ? 3.371 -6.901 -18.485 1.00 93.69 88 THR A O 1
ATOM 678 N N . ALA A 1 89 ? 1.967 -5.207 -18.063 1.00 94.00 89 ALA A N 1
ATOM 679 C CA . ALA A 1 89 ? 1.551 -5.012 -19.451 1.00 94.00 89 ALA A CA 1
ATOM 680 C C . ALA A 1 89 ? 2.728 -4.583 -20.338 1.00 94.00 89 ALA A C 1
ATOM 682 O O . ALA A 1 89 ? 2.898 -5.111 -21.437 1.00 94.00 89 ALA A O 1
ATOM 683 N N . HIS A 1 90 ? 3.573 -3.676 -19.840 1.00 90.69 90 HIS A N 1
ATOM 684 C CA . HIS A 1 90 ? 4.785 -3.264 -20.541 1.00 90.69 90 HIS A CA 1
ATOM 685 C C . HIS A 1 90 ? 5.782 -4.424 -20.697 1.00 90.69 90 HIS A C 1
ATOM 687 O O . HIS A 1 90 ? 6.293 -4.647 -21.791 1.00 90.69 90 HIS A O 1
ATOM 693 N N . ALA A 1 91 ? 6.012 -5.199 -19.634 1.00 91.19 91 ALA A N 1
ATOM 694 C CA . ALA A 1 91 ? 6.967 -6.306 -19.620 1.00 91.19 91 ALA A CA 1
ATOM 695 C C . ALA A 1 91 ? 6.514 -7.541 -20.425 1.00 91.19 91 ALA A C 1
ATOM 697 O O . ALA A 1 91 ? 7.359 -8.304 -20.898 1.00 91.19 91 ALA A O 1
ATOM 698 N N . ASN A 1 92 ? 5.201 -7.751 -20.575 1.00 92.00 92 ASN A N 1
ATOM 699 C CA . ASN A 1 92 ? 4.637 -8.891 -21.305 1.00 92.00 92 ASN A CA 1
ATOM 700 C C . ASN A 1 92 ? 4.457 -8.634 -22.804 1.00 92.00 92 ASN A C 1
ATOM 702 O O . ASN A 1 92 ? 4.237 -9.585 -23.552 1.00 92.00 92 ASN A O 1
ATOM 706 N N . ASN A 1 93 ? 4.535 -7.384 -23.265 1.00 93.94 93 ASN A N 1
ATOM 707 C CA . ASN A 1 93 ? 4.443 -7.094 -24.688 1.00 93.94 93 ASN A CA 1
ATOM 708 C C . ASN A 1 93 ? 5.788 -7.405 -25.374 1.00 93.94 93 ASN A C 1
ATOM 710 O O . ASN A 1 93 ? 6.770 -6.693 -25.132 1.00 93.94 93 ASN A O 1
ATOM 714 N N . PRO A 1 94 ? 5.861 -8.417 -26.261 1.00 91.88 94 PRO A N 1
ATOM 715 C CA . PRO A 1 94 ? 7.117 -8.785 -26.906 1.00 91.88 94 PRO A CA 1
ATOM 716 C C . PRO A 1 94 ? 7.702 -7.632 -27.727 1.00 91.88 94 PRO A C 1
ATOM 718 O O . PRO A 1 94 ? 8.918 -7.485 -27.757 1.00 91.88 94 PRO A O 1
ATOM 721 N N . ALA A 1 95 ? 6.867 -6.760 -28.307 1.00 91.50 95 ALA A N 1
ATOM 722 C CA . ALA A 1 95 ? 7.324 -5.629 -29.114 1.00 91.50 95 ALA A CA 1
ATOM 723 C C . ALA A 1 95 ? 8.110 -4.575 -28.310 1.00 91.50 95 ALA A C 1
ATOM 725 O O . ALA A 1 95 ? 8.908 -3.839 -28.883 1.00 91.50 95 ALA A O 1
ATOM 726 N N . HIS A 1 96 ? 7.907 -4.493 -26.990 1.00 86.81 96 HIS A N 1
ATOM 727 C CA . HIS A 1 96 ? 8.660 -3.573 -26.130 1.00 86.81 96 HIS A CA 1
ATOM 728 C C . HIS A 1 96 ? 9.997 -4.155 -25.656 1.00 86.81 96 HIS A C 1
ATOM 730 O O . HIS A 1 96 ? 10.901 -3.391 -25.334 1.00 86.81 96 HIS A O 1
ATOM 736 N N . CYS A 1 97 ? 10.151 -5.483 -25.649 1.00 89.50 97 CYS A N 1
ATOM 737 C CA . CYS A 1 97 ? 11.407 -6.143 -25.277 1.00 89.50 97 CYS A CA 1
ATOM 738 C C . CYS A 1 97 ? 12.212 -6.666 -26.478 1.00 89.50 97 CYS A C 1
ATOM 740 O O . CYS A 1 97 ? 13.320 -7.169 -26.288 1.00 89.50 97 CYS A O 1
ATOM 742 N N . THR A 1 98 ? 11.713 -6.540 -27.711 1.00 92.31 98 THR A N 1
ATOM 743 C CA . THR A 1 98 ? 12.515 -6.791 -28.916 1.00 92.31 98 THR A CA 1
ATOM 744 C C . THR A 1 98 ? 13.551 -5.690 -29.105 1.00 92.31 98 THR A C 1
ATOM 746 O O . THR A 1 98 ? 13.237 -4.508 -28.986 1.00 92.31 98 THR A O 1
ATOM 749 N N . LEU A 1 99 ? 14.790 -6.083 -29.390 1.00 91.69 99 LEU A N 1
ATOM 750 C CA . LEU A 1 99 ? 15.894 -5.163 -29.636 1.00 91.69 99 LEU A CA 1
ATOM 751 C C . LEU A 1 99 ? 15.671 -4.395 -30.949 1.00 91.69 99 LEU A C 1
ATOM 753 O O . LEU A 1 99 ? 15.419 -5.011 -31.985 1.00 91.69 99 LEU A O 1
ATOM 757 N N . ASP A 1 100 ? 15.790 -3.065 -30.929 1.00 91.94 100 ASP A N 1
ATOM 758 C CA . ASP A 1 100 ? 15.737 -2.269 -32.158 1.00 91.94 100 ASP A CA 1
ATOM 759 C C . ASP A 1 100 ? 17.074 -2.372 -32.910 1.00 91.94 100 ASP A C 1
ATOM 761 O O . ASP A 1 100 ? 18.088 -1.787 -32.517 1.00 91.94 100 ASP A O 1
ATOM 765 N N . PHE A 1 101 ? 17.070 -3.112 -34.023 1.00 94.31 101 PHE A N 1
ATOM 766 C CA . PHE A 1 101 ? 18.248 -3.317 -34.869 1.00 94.31 101 PHE A CA 1
ATOM 767 C C . PHE A 1 101 ? 18.836 -2.010 -35.423 1.00 94.31 101 PHE A C 1
ATOM 769 O O . PHE A 1 101 ? 20.041 -1.949 -35.685 1.00 94.31 101 PHE A O 1
ATOM 776 N N . LYS A 1 102 ? 18.027 -0.955 -35.607 1.00 93.94 102 LYS A N 1
ATOM 777 C CA . LYS A 1 102 ? 18.528 0.343 -36.085 1.00 93.94 102 LYS A CA 1
ATOM 778 C C . LYS A 1 102 ? 19.380 1.017 -35.015 1.00 93.94 102 LYS A C 1
ATOM 780 O O . LYS A 1 102 ? 20.477 1.479 -35.328 1.00 93.94 102 LYS A O 1
ATOM 785 N N . LEU A 1 103 ? 18.915 1.018 -33.764 1.00 90.88 103 LEU A N 1
ATOM 786 C CA . LEU A 1 103 ? 19.676 1.568 -32.639 1.00 90.88 103 LEU A CA 1
ATOM 787 C C . LEU A 1 103 ? 20.888 0.698 -32.310 1.00 90.88 103 LEU A C 1
ATOM 789 O O . LEU A 1 103 ? 21.962 1.238 -32.060 1.00 90.88 103 LEU A O 1
ATOM 793 N N . GLN A 1 104 ? 20.765 -0.629 -32.389 1.00 94.25 104 GLN A N 1
ATOM 794 C CA . GLN A 1 104 ? 21.910 -1.526 -32.213 1.00 94.25 104 GLN A CA 1
ATOM 795 C C . GLN A 1 104 ? 23.017 -1.232 -33.234 1.00 94.25 104 GLN A C 1
ATOM 797 O O . GLN A 1 104 ? 24.189 -1.181 -32.872 1.00 94.25 104 GLN A O 1
ATOM 802 N N . LYS A 1 105 ? 22.669 -0.974 -34.501 1.00 94.44 105 LYS A N 1
ATOM 803 C CA . LYS A 1 105 ? 23.661 -0.606 -35.522 1.00 94.44 105 LYS A CA 1
ATOM 804 C C . LYS A 1 105 ? 24.332 0.745 -35.234 1.00 94.44 105 LYS A C 1
ATOM 806 O O . LYS A 1 105 ? 25.485 0.932 -35.607 1.00 94.44 105 LYS A O 1
ATOM 811 N N . GLN A 1 106 ? 23.621 1.674 -34.596 1.00 94.62 106 GLN A N 1
ATOM 812 C CA . GLN A 1 106 ? 24.124 3.013 -34.278 1.00 94.62 106 GLN A CA 1
ATOM 813 C C . GLN A 1 106 ? 24.994 3.047 -33.012 1.00 94.62 106 GLN A C 1
ATOM 815 O O . GLN A 1 106 ? 25.995 3.759 -32.988 1.00 94.62 106 GLN A O 1
ATOM 820 N N . TYR A 1 107 ? 24.615 2.303 -31.973 1.00 90.44 107 TYR A N 1
ATOM 821 C CA . TYR A 1 107 ? 25.229 2.362 -30.640 1.00 90.44 107 TYR A CA 1
ATOM 822 C C . TYR A 1 107 ? 26.032 1.103 -30.266 1.00 90.44 107 TYR A C 1
ATOM 824 O O . TYR A 1 107 ? 26.670 1.077 -29.218 1.00 90.44 107 TYR A O 1
ATOM 832 N N . GLY A 1 108 ? 26.028 0.071 -31.113 1.00 93.19 108 GLY A N 1
ATOM 833 C CA . GLY A 1 108 ? 26.801 -1.157 -30.930 1.00 93.19 108 GLY A CA 1
ATOM 834 C C . GLY A 1 108 ? 26.224 -2.125 -29.890 1.00 93.19 108 GLY A C 1
ATOM 835 O O . GLY A 1 108 ? 25.057 -2.051 -29.495 1.00 93.19 108 GLY A O 1
ATOM 836 N N . ASP A 1 109 ? 27.066 -3.060 -29.447 1.00 91.88 109 ASP A N 1
ATOM 837 C CA . ASP A 1 109 ? 26.685 -4.145 -28.530 1.00 91.88 109 ASP A CA 1
ATOM 838 C C . ASP A 1 109 ? 26.344 -3.662 -27.112 1.00 91.88 109 ASP A C 1
ATOM 840 O O . ASP A 1 109 ? 25.597 -4.328 -26.387 1.00 91.88 109 ASP A O 1
ATOM 844 N N . ASP A 1 110 ? 26.839 -2.488 -26.716 1.00 89.50 110 ASP A N 1
ATOM 845 C CA . ASP A 1 110 ? 26.553 -1.900 -25.404 1.00 89.50 110 ASP A CA 1
ATOM 846 C C . ASP A 1 110 ? 25.070 -1.538 -25.259 1.00 89.50 110 ASP A C 1
ATOM 848 O O . ASP A 1 110 ? 24.470 -1.768 -24.204 1.00 89.50 110 ASP A O 1
ATOM 852 N N . TYR A 1 111 ? 24.437 -1.076 -26.344 1.00 87.44 111 TYR A N 1
ATOM 853 C CA . TYR A 1 111 ? 22.993 -0.844 -26.375 1.00 87.44 111 TYR A CA 1
ATOM 854 C C . TYR A 1 111 ? 22.207 -2.143 -26.172 1.00 87.44 111 TYR A C 1
ATOM 856 O O . TYR A 1 111 ? 21.270 -2.176 -25.374 1.00 87.44 111 TYR A O 1
ATOM 864 N N . ALA A 1 112 ? 22.615 -3.234 -26.829 1.00 90.81 112 ALA A N 1
ATOM 865 C CA . ALA A 1 112 ? 21.937 -4.522 -26.709 1.00 90.81 112 ALA A CA 1
ATOM 866 C C . ALA A 1 112 ? 21.964 -5.061 -25.272 1.00 90.81 112 ALA A C 1
ATOM 868 O O . ALA A 1 112 ? 20.935 -5.500 -24.748 1.00 90.81 112 ALA A O 1
ATOM 869 N N . LYS A 1 113 ? 23.120 -4.963 -24.604 1.00 88.44 113 LYS A N 1
ATOM 870 C CA . LYS A 1 113 ? 23.263 -5.352 -23.193 1.00 88.44 113 LYS A CA 1
ATOM 871 C C . LYS A 1 113 ? 22.418 -4.472 -22.268 1.00 88.44 113 LYS A C 1
ATOM 873 O O . LYS A 1 113 ? 21.728 -4.997 -21.392 1.00 88.44 113 LYS A O 1
ATOM 878 N N . ALA A 1 114 ? 22.435 -3.153 -22.465 1.00 87.44 114 ALA A N 1
ATOM 879 C CA . ALA A 1 114 ? 21.644 -2.223 -21.659 1.00 87.44 114 ALA A CA 1
ATOM 880 C C . ALA A 1 114 ? 20.129 -2.449 -21.827 1.00 87.44 114 ALA A C 1
ATOM 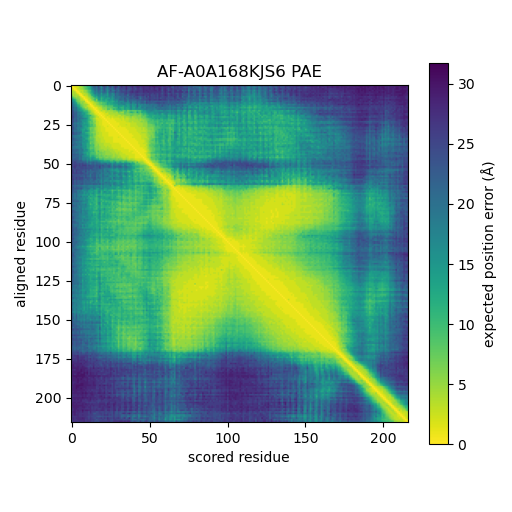882 O O . ALA A 1 114 ? 19.394 -2.431 -20.837 1.00 87.44 114 ALA A O 1
ATOM 883 N N . TRP A 1 115 ? 19.669 -2.725 -23.051 1.00 88.56 115 TRP A N 1
ATOM 884 C CA . TRP A 1 115 ? 18.257 -2.959 -23.363 1.00 88.56 115 TRP A CA 1
ATOM 885 C C . TRP A 1 115 ? 17.707 -4.229 -22.702 1.00 88.56 115 TRP A C 1
ATOM 887 O O . TRP A 1 115 ? 16.654 -4.199 -22.059 1.00 88.56 115 TRP A O 1
ATOM 897 N N . ILE A 1 116 ? 18.449 -5.340 -22.777 1.00 88.69 116 ILE A N 1
ATOM 898 C CA . ILE A 1 116 ? 18.071 -6.594 -22.103 1.00 88.69 116 ILE A CA 1
ATOM 899 C C . ILE A 1 116 ? 17.963 -6.376 -20.588 1.00 88.69 116 ILE A C 1
ATOM 901 O O . ILE A 1 116 ? 17.002 -6.831 -19.961 1.00 88.69 116 ILE A O 1
ATOM 905 N N . ASN A 1 117 ? 18.903 -5.630 -20.002 1.00 87.88 117 ASN A N 1
ATOM 906 C CA . ASN A 1 117 ? 18.855 -5.293 -18.582 1.00 87.88 117 ASN A CA 1
ATOM 907 C C . ASN A 1 117 ? 17.620 -4.455 -18.220 1.00 87.88 117 ASN A C 1
ATOM 909 O O . ASN A 1 117 ? 17.016 -4.719 -17.183 1.00 87.88 117 ASN A O 1
ATOM 913 N N . GLN A 1 118 ? 17.193 -3.508 -19.061 1.00 85.81 118 GLN A N 1
ATOM 914 C CA . GLN A 1 118 ? 15.963 -2.737 -18.829 1.00 85.81 118 GLN A CA 1
ATOM 915 C C . GLN A 1 118 ? 14.704 -3.616 -18.841 1.00 85.81 118 GLN A C 1
ATOM 917 O O . GLN A 1 118 ? 13.857 -3.469 -17.960 1.00 85.81 118 GLN A O 1
ATOM 922 N N . CYS A 1 119 ? 14.593 -4.563 -19.778 1.00 88.69 119 CYS A N 1
ATOM 923 C CA . CYS A 1 119 ? 13.457 -5.494 -19.815 1.00 88.69 119 CYS A CA 1
ATOM 924 C C . CYS A 1 119 ? 13.450 -6.441 -18.597 1.00 88.69 119 CYS A C 1
ATOM 926 O O . CYS A 1 119 ? 12.404 -6.707 -18.005 1.00 88.69 119 CYS A O 1
ATOM 928 N N . ASN A 1 120 ? 14.615 -6.929 -18.164 1.00 90.00 120 ASN A N 1
ATOM 929 C CA . ASN A 1 120 ? 14.702 -7.735 -16.941 1.00 90.00 120 ASN A CA 1
ATOM 930 C C . ASN A 1 120 ? 14.369 -6.909 -15.690 1.00 90.00 120 ASN A C 1
ATOM 932 O O . ASN A 1 120 ? 13.690 -7.401 -14.786 1.00 90.00 120 ASN A O 1
ATOM 936 N N . LEU A 1 121 ? 14.787 -5.641 -15.656 1.00 87.62 121 LEU A N 1
ATOM 937 C CA . LEU A 1 121 ? 14.474 -4.720 -14.570 1.00 87.62 121 LEU A CA 1
ATOM 938 C C . LEU A 1 121 ? 12.975 -4.401 -14.504 1.00 87.62 121 LEU A C 1
ATOM 940 O O . LEU A 1 121 ? 12.424 -4.359 -13.408 1.00 87.62 121 LEU A O 1
ATOM 944 N N . SER A 1 122 ? 12.292 -4.230 -15.641 1.00 87.00 122 SER A N 1
ATOM 945 C CA . SER A 1 122 ? 10.842 -3.991 -15.659 1.00 87.00 122 SER A CA 1
ATOM 946 C C . SER A 1 122 ? 10.053 -5.208 -15.162 1.00 87.00 122 SER A C 1
ATOM 948 O O . SER A 1 122 ? 9.114 -5.046 -14.382 1.00 87.00 122 SER A O 1
ATOM 950 N N . LYS A 1 123 ? 10.483 -6.431 -15.509 1.00 90.50 123 LYS A N 1
ATOM 951 C CA . LYS A 1 123 ? 9.924 -7.681 -14.958 1.00 90.50 123 LYS A CA 1
ATOM 952 C C . LYS A 1 123 ? 10.122 -7.786 -13.446 1.00 90.50 123 LYS A C 1
ATOM 954 O O . LYS A 1 123 ? 9.178 -8.109 -12.725 1.00 90.50 123 LYS A O 1
ATOM 959 N N . ALA A 1 124 ? 11.325 -7.481 -12.957 1.00 90.88 124 ALA A N 1
ATOM 960 C CA . ALA A 1 124 ? 11.609 -7.459 -11.524 1.00 90.88 124 ALA A CA 1
ATOM 961 C C . ALA A 1 124 ? 10.782 -6.380 -10.796 1.00 90.88 124 ALA A C 1
ATOM 963 O O . ALA A 1 124 ? 10.215 -6.645 -9.736 1.00 90.88 124 ALA A O 1
ATOM 964 N N . GLY A 1 125 ? 10.650 -5.192 -11.394 1.00 88.81 125 GLY A N 1
ATOM 965 C CA . GLY A 1 125 ? 9.825 -4.098 -10.883 1.00 88.81 125 GLY A CA 1
ATOM 966 C C . GLY A 1 125 ? 8.343 -4.466 -10.799 1.00 88.81 125 GLY A C 1
ATOM 967 O O . GLY A 1 125 ? 7.708 -4.207 -9.778 1.00 88.81 125 GLY A O 1
ATOM 968 N N . ALA A 1 126 ? 7.811 -5.151 -11.815 1.00 92.38 126 ALA A N 1
ATOM 969 C CA . ALA A 1 126 ? 6.443 -5.661 -11.799 1.00 92.38 126 ALA A CA 1
ATOM 970 C C . ALA A 1 126 ? 6.221 -6.640 -10.634 1.00 92.38 126 ALA A C 1
ATOM 972 O O . ALA A 1 126 ? 5.252 -6.496 -9.887 1.00 92.38 126 ALA A O 1
ATOM 973 N N . ALA A 1 127 ? 7.138 -7.593 -10.428 1.00 89.44 127 ALA A N 1
ATOM 974 C CA . ALA A 1 127 ? 7.065 -8.52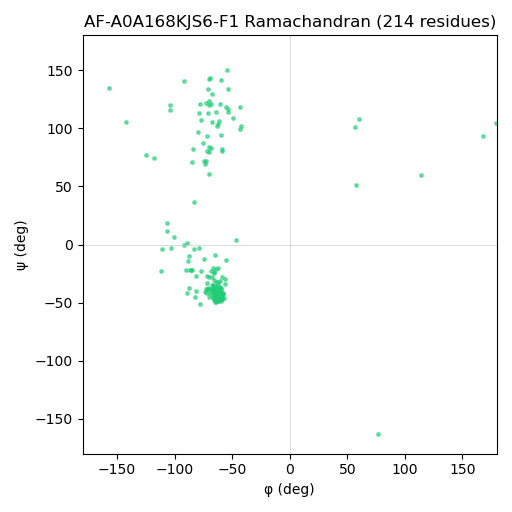5 -9.304 1.00 89.44 127 ALA A CA 1
ATOM 975 C C . ALA A 1 127 ? 7.091 -7.794 -7.949 1.00 89.44 127 ALA A C 1
ATOM 977 O O . ALA A 1 127 ? 6.275 -8.081 -7.073 1.00 89.44 127 ALA A O 1
ATOM 978 N N . PHE A 1 128 ? 7.971 -6.801 -7.792 1.00 89.75 128 PHE A N 1
ATOM 979 C CA . PHE A 1 128 ? 8.042 -5.988 -6.577 1.00 89.75 128 PHE A CA 1
ATOM 980 C C . PHE A 1 128 ? 6.756 -5.185 -6.322 1.00 89.75 128 PHE A C 1
ATOM 982 O O . PHE A 1 128 ? 6.277 -5.122 -5.186 1.00 89.75 128 PHE A O 1
ATOM 989 N N . ALA A 1 129 ? 6.163 -4.608 -7.371 1.00 91.38 129 ALA A N 1
ATOM 990 C CA . ALA A 1 129 ? 4.903 -3.875 -7.275 1.00 91.38 129 ALA A CA 1
ATOM 991 C C . ALA A 1 129 ? 3.759 -4.786 -6.799 1.00 91.38 129 ALA A C 1
ATOM 993 O O . ALA A 1 129 ? 3.007 -4.410 -5.899 1.00 91.38 129 ALA A O 1
ATOM 994 N N . TRP A 1 130 ? 3.678 -6.011 -7.327 1.00 91.81 130 TRP A N 1
ATOM 995 C CA . TRP A 1 130 ? 2.705 -7.012 -6.882 1.00 91.81 130 TRP A CA 1
ATOM 996 C C . TRP A 1 130 ? 2.925 -7.456 -5.434 1.00 91.81 130 TRP A C 1
ATOM 998 O O . TRP A 1 130 ? 1.965 -7.499 -4.667 1.00 91.81 130 TRP A O 1
ATOM 1008 N N . LEU A 1 131 ? 4.166 -7.727 -5.022 1.00 87.69 131 LEU A N 1
ATOM 1009 C CA . LEU A 1 131 ? 4.479 -8.073 -3.627 1.00 87.69 131 LEU A CA 1
ATOM 1010 C C . LEU A 1 131 ? 4.097 -6.949 -2.657 1.00 87.69 131 LEU A C 1
ATOM 1012 O O . LEU A 1 131 ? 3.539 -7.195 -1.584 1.00 87.69 131 LEU A O 1
ATOM 1016 N N . THR A 1 132 ? 4.349 -5.707 -3.063 1.00 87.12 132 THR A N 1
ATOM 1017 C CA . THR A 1 132 ? 3.963 -4.519 -2.301 1.00 87.12 132 THR A CA 1
ATOM 1018 C C . THR A 1 132 ? 2.440 -4.408 -2.219 1.00 87.12 132 THR A C 1
ATOM 1020 O O . THR A 1 132 ? 1.896 -4.224 -1.132 1.00 87.12 132 THR A O 1
ATOM 1023 N N . CYS A 1 133 ? 1.734 -4.616 -3.334 1.00 90.56 133 CYS A N 1
ATOM 1024 C CA . CYS A 1 133 ? 0.273 -4.649 -3.372 1.00 90.56 133 CYS A CA 1
ATOM 1025 C C . CYS A 1 133 ? -0.309 -5.714 -2.425 1.00 90.56 133 CYS A C 1
ATOM 1027 O O . CYS A 1 133 ? -1.231 -5.416 -1.669 1.00 90.56 133 CYS A O 1
ATOM 1029 N N . VAL A 1 134 ? 0.239 -6.935 -2.425 1.00 87.56 134 VAL A N 1
ATOM 1030 C CA . VAL A 1 134 ? -0.203 -8.024 -1.532 1.00 87.56 134 VAL A CA 1
ATOM 1031 C C . VAL A 1 134 ? 0.054 -7.677 -0.068 1.00 87.56 134 VAL A C 1
ATOM 1033 O O . VAL A 1 134 ? -0.814 -7.899 0.773 1.00 87.56 134 VAL A O 1
ATOM 1036 N N . THR A 1 135 ? 1.207 -7.079 0.241 1.00 85.62 135 THR A N 1
ATOM 1037 C CA . THR A 1 135 ? 1.527 -6.613 1.599 1.00 85.62 135 THR A CA 1
ATOM 1038 C C . THR A 1 135 ? 0.504 -5.590 2.099 1.00 85.62 135 THR A C 1
ATOM 1040 O O . THR A 1 135 ? -0.019 -5.730 3.206 1.00 85.62 135 THR A O 1
ATOM 1043 N N . TRP A 1 136 ? 0.157 -4.593 1.278 1.00 86.94 136 TRP A N 1
ATOM 1044 C CA . TRP A 1 136 ? -0.859 -3.598 1.637 1.00 86.94 136 TRP A CA 1
ATOM 1045 C C . TRP A 1 136 ? -2.264 -4.197 1.752 1.00 86.94 136 TRP A C 1
ATOM 1047 O O . TRP A 1 136 ? -2.985 -3.864 2.694 1.00 86.94 136 TRP A O 1
ATOM 1057 N N . ALA A 1 137 ? -2.634 -5.126 0.866 1.00 85.50 137 ALA A N 1
ATOM 1058 C CA . ALA A 1 137 ? -3.899 -5.850 0.959 1.00 85.50 137 ALA A CA 1
ATOM 1059 C C . ALA A 1 137 ? -3.982 -6.687 2.249 1.00 85.50 137 ALA A C 1
ATOM 1061 O O . ALA A 1 137 ? -5.011 -6.682 2.922 1.00 85.50 137 ALA A O 1
ATOM 1062 N N . GLY A 1 138 ? -2.888 -7.340 2.649 1.00 84.25 138 GLY A N 1
ATOM 1063 C CA . GLY A 1 138 ? -2.791 -8.043 3.930 1.00 84.25 138 GLY A CA 1
ATOM 1064 C C . GLY A 1 138 ? -2.984 -7.103 5.122 1.00 84.25 138 GLY A C 1
ATOM 1065 O O . GLY A 1 138 ? -3.806 -7.376 5.996 1.00 84.25 138 GLY A O 1
ATOM 1066 N N . GLY A 1 139 ? -2.308 -5.949 5.123 1.00 82.75 139 GLY A N 1
ATOM 1067 C CA . GLY A 1 139 ? -2.495 -4.914 6.147 1.00 82.75 139 GLY A CA 1
ATOM 1068 C C . GLY A 1 139 ? -3.934 -4.384 6.215 1.00 82.75 139 GLY A C 1
ATOM 1069 O O . GLY A 1 139 ? -4.470 -4.158 7.306 1.00 82.75 139 GLY A O 1
ATOM 1070 N N . TRP A 1 140 ? -4.592 -4.250 5.062 1.00 88.31 140 TRP A N 1
ATOM 1071 C CA . TRP A 1 140 ? -6.003 -3.878 4.973 1.00 88.31 140 TRP A CA 1
ATOM 1072 C C . TRP A 1 140 ? -6.918 -4.936 5.605 1.00 88.31 140 TRP A C 1
ATOM 1074 O O . TRP A 1 140 ? -7.763 -4.585 6.431 1.00 88.31 140 TRP A O 1
ATOM 1084 N N . ILE A 1 141 ? -6.709 -6.223 5.302 1.00 87.69 141 ILE A N 1
ATOM 1085 C CA . ILE A 1 141 ? -7.476 -7.335 5.892 1.00 87.69 141 ILE A CA 1
ATOM 1086 C C . ILE A 1 141 ? -7.297 -7.365 7.415 1.00 87.69 141 ILE A C 1
ATOM 1088 O O . ILE A 1 141 ? -8.287 -7.413 8.146 1.00 87.69 141 ILE A O 1
ATOM 1092 N N . CYS A 1 142 ? -6.060 -7.272 7.911 1.00 84.38 142 CYS A N 1
ATOM 1093 C CA . CYS A 1 142 ? -5.786 -7.241 9.350 1.00 84.38 142 CYS A CA 1
ATOM 1094 C C . CYS A 1 142 ? -6.501 -6.071 10.043 1.00 84.38 142 CYS A C 1
ATOM 1096 O O . CYS A 1 142 ? -7.116 -6.249 11.095 1.00 84.38 142 CYS A O 1
ATOM 1098 N N . THR A 1 143 ? -6.487 -4.884 9.429 1.00 84.62 143 THR A N 1
ATOM 1099 C CA . THR A 1 143 ? -7.185 -3.706 9.969 1.00 84.62 143 THR A CA 1
ATOM 1100 C C . THR A 1 143 ? -8.702 -3.907 9.988 1.00 84.62 143 THR A C 1
ATOM 1102 O O . THR A 1 143 ? -9.358 -3.510 10.952 1.00 84.62 143 THR A O 1
ATOM 1105 N N . MET A 1 144 ? -9.268 -4.556 8.965 1.00 86.00 144 MET A N 1
ATOM 1106 C CA . MET A 1 144 ? -10.694 -4.896 8.935 1.00 86.00 144 MET A CA 1
ATOM 1107 C C . MET A 1 144 ? -11.086 -5.873 10.044 1.00 86.00 144 MET A C 1
ATOM 1109 O O . MET A 1 144 ? -12.129 -5.681 10.668 1.00 86.00 144 MET A O 1
ATOM 1113 N N . ILE A 1 145 ? -10.249 -6.872 10.333 1.00 86.94 145 ILE A N 1
ATOM 1114 C CA . ILE A 1 145 ? -10.487 -7.828 11.426 1.00 86.94 145 ILE A CA 1
ATOM 1115 C C . ILE A 1 145 ? -10.504 -7.106 12.779 1.00 86.94 145 ILE A C 1
ATOM 1117 O O . ILE A 1 145 ? -11.449 -7.273 13.550 1.00 86.94 145 ILE A O 1
ATOM 1121 N N . LEU A 1 146 ? -9.507 -6.257 13.054 1.00 84.12 146 LEU A N 1
ATOM 1122 C CA . LEU A 1 146 ? -9.457 -5.469 14.293 1.00 84.12 146 LEU A CA 1
ATOM 1123 C C . LEU A 1 146 ? -10.680 -4.556 14.430 1.00 84.12 146 LEU A C 1
ATOM 1125 O O . LEU A 1 146 ? -11.327 -4.528 15.474 1.00 84.12 146 LEU A O 1
ATOM 1129 N N . PHE A 1 147 ? -11.056 -3.874 13.346 1.00 87.25 147 PHE A N 1
ATOM 1130 C CA . PHE A 1 147 ? -12.235 -3.014 13.329 1.00 87.25 147 PHE A CA 1
ATOM 1131 C C . PHE A 1 147 ? -13.534 -3.785 13.599 1.00 87.25 147 PHE A C 1
ATOM 1133 O O . PHE A 1 147 ? -14.429 -3.274 14.280 1.00 87.25 147 PHE A O 1
ATOM 1140 N N . TRP A 1 148 ? -13.654 -5.009 13.077 1.00 89.31 148 TRP A N 1
ATOM 1141 C CA . TRP A 1 148 ? -14.811 -5.862 13.333 1.00 89.31 148 TRP A CA 1
ATOM 1142 C C . TRP A 1 148 ? -14.883 -6.277 14.802 1.00 89.31 148 TRP A C 1
ATOM 1144 O O . TRP A 1 148 ? -15.954 -6.200 15.405 1.00 89.31 148 TRP A O 1
ATOM 1154 N N . ASN A 1 149 ? -13.751 -6.650 15.396 1.00 86.69 149 ASN A N 1
ATOM 1155 C CA . ASN A 1 149 ? -13.679 -7.018 16.808 1.00 86.69 149 ASN A CA 1
ATOM 1156 C C . ASN A 1 149 ? -14.060 -5.843 17.721 1.00 86.69 149 ASN A C 1
ATOM 1158 O O . ASN A 1 149 ? -14.906 -6.007 18.601 1.00 86.69 149 ASN A O 1
ATOM 1162 N N . ASP A 1 150 ? -13.545 -4.641 17.452 1.00 86.88 150 ASP A N 1
ATOM 1163 C CA . ASP A 1 150 ? -13.912 -3.429 18.199 1.00 86.88 150 ASP A CA 1
ATOM 1164 C C . ASP A 1 150 ? -15.411 -3.122 18.087 1.00 86.88 150 ASP A C 1
ATOM 1166 O O . ASP A 1 150 ? -16.072 -2.770 19.068 1.00 86.88 150 ASP A O 1
ATOM 1170 N N . LYS A 1 151 ? -15.982 -3.284 16.886 1.00 88.38 151 LYS A N 1
ATOM 1171 C CA . LYS A 1 151 ? -17.422 -3.116 16.651 1.00 88.38 151 LYS A CA 1
ATOM 1172 C C . LYS A 1 151 ? -18.251 -4.094 17.481 1.00 88.38 151 LYS A C 1
ATOM 1174 O O . LYS A 1 151 ? -19.258 -3.670 18.046 1.00 88.38 151 LYS A O 1
ATOM 1179 N N . GLN A 1 152 ? -17.847 -5.361 17.556 1.00 94.19 152 GLN A N 1
ATOM 1180 C CA . GLN A 1 152 ? -18.543 -6.369 18.361 1.00 94.19 152 GLN A CA 1
ATOM 1181 C C . GLN A 1 152 ? -18.466 -6.032 19.852 1.00 94.19 152 GLN A C 1
ATOM 1183 O O . GLN A 1 152 ? -19.492 -6.031 20.530 1.00 94.19 152 GLN A O 1
ATOM 1188 N N . LEU A 1 153 ? -17.285 -5.643 20.339 1.00 92.62 153 LEU A N 1
ATOM 1189 C CA . LEU A 1 153 ? -17.075 -5.279 21.741 1.00 92.62 153 LEU A CA 1
ATOM 1190 C C . LEU A 1 153 ? -17.930 -4.070 22.160 1.00 92.62 153 LEU A C 1
ATOM 1192 O O . LEU A 1 153 ? -18.581 -4.088 23.205 1.00 92.62 153 LEU A O 1
ATOM 1196 N N . ILE A 1 154 ? -17.992 -3.033 21.319 1.00 92.94 154 ILE A N 1
ATOM 1197 C CA . ILE A 1 154 ? -18.841 -1.857 21.565 1.00 92.94 154 ILE A CA 1
ATOM 1198 C C . ILE A 1 154 ? -20.327 -2.236 21.534 1.00 92.94 154 ILE A C 1
ATOM 1200 O O . ILE A 1 154 ? -21.119 -1.736 22.331 1.00 92.94 154 ILE A O 1
ATOM 1204 N N . GLN A 1 155 ? -20.740 -3.120 20.625 1.00 94.00 155 GLN A N 1
ATOM 1205 C CA . GLN A 1 155 ? -22.129 -3.577 20.587 1.00 94.00 155 GLN A CA 1
ATOM 1206 C C . GLN A 1 155 ? -22.503 -4.388 21.827 1.00 94.00 155 GLN A C 1
ATOM 1208 O O . GLN A 1 155 ? -23.623 -4.242 22.322 1.00 94.00 155 GLN A O 1
ATOM 1213 N N . GLN A 1 156 ? -21.583 -5.200 22.342 1.00 95.69 156 GLN A N 1
ATOM 1214 C CA . GLN A 1 156 ? -21.794 -5.969 23.559 1.00 95.69 156 GLN A CA 1
ATOM 1215 C C . GLN A 1 156 ? -21.928 -5.055 24.785 1.00 95.69 156 GLN A C 1
ATOM 1217 O O . GLN A 1 156 ? -22.924 -5.156 25.498 1.00 95.69 156 GLN A O 1
ATOM 1222 N N . SER A 1 157 ? -21.030 -4.082 24.965 1.00 95.19 157 SER A N 1
ATOM 1223 C CA . SER A 1 157 ? -21.104 -3.150 26.102 1.00 95.19 157 SER A CA 1
ATOM 1224 C C . SER A 1 157 ? -22.355 -2.262 26.074 1.00 95.19 157 SER A C 1
ATOM 1226 O O . SER A 1 157 ? -22.910 -1.923 27.121 1.00 95.19 157 SER A O 1
ATOM 1228 N N . ILE A 1 158 ? -22.856 -1.907 24.885 1.00 94.81 158 ILE A N 1
ATOM 1229 C CA . ILE A 1 158 ? -24.137 -1.199 24.741 1.00 94.81 158 ILE A CA 1
ATOM 1230 C C . ILE A 1 158 ? -25.316 -2.105 25.128 1.00 94.81 158 ILE A C 1
ATOM 1232 O O . ILE A 1 158 ? -26.277 -1.617 25.725 1.00 94.81 158 ILE A O 1
ATOM 1236 N N . ARG A 1 159 ? -25.281 -3.402 24.792 1.00 95.75 159 ARG A N 1
ATOM 1237 C CA . ARG A 1 159 ? -26.337 -4.356 25.182 1.00 95.75 159 ARG A CA 1
ATOM 1238 C C . ARG A 1 159 ? -26.360 -4.575 26.692 1.00 95.75 159 ARG A C 1
ATOM 1240 O O . ARG A 1 159 ? -27.433 -4.481 27.279 1.00 95.75 159 ARG A O 1
ATOM 1247 N N . GLU A 1 160 ? -25.198 -4.776 27.305 1.00 96.00 160 GLU A N 1
ATOM 1248 C CA . GLU A 1 160 ? -25.061 -4.956 28.756 1.00 96.00 160 GLU A CA 1
ATOM 1249 C C . GLU A 1 160 ? -25.546 -3.714 29.519 1.00 96.00 160 GLU A C 1
ATOM 1251 O O . GLU A 1 160 ? -26.393 -3.832 30.397 1.00 96.00 160 GLU A O 1
ATOM 1256 N N . ASN A 1 161 ? -25.141 -2.503 29.108 1.00 94.62 161 ASN A N 1
ATOM 1257 C CA .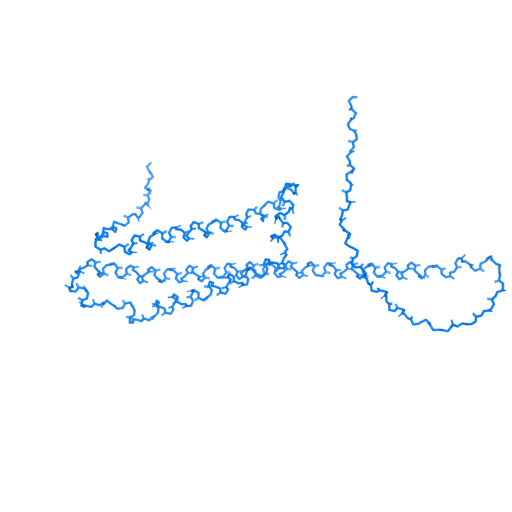 ASN A 1 161 ? -25.625 -1.261 29.731 1.00 94.62 161 ASN A CA 1
ATOM 1258 C C . ASN A 1 161 ? -27.145 -1.074 29.626 1.00 94.62 161 ASN A C 1
ATOM 1260 O O . ASN A 1 161 ? -27.772 -0.541 30.543 1.00 94.62 161 ASN A O 1
ATOM 1264 N N . LYS A 1 162 ? -27.754 -1.484 28.506 1.00 94.62 162 LYS A N 1
ATOM 1265 C CA . LYS A 1 162 ? -29.216 -1.443 28.358 1.00 94.62 162 LYS A CA 1
ATOM 1266 C C . LYS A 1 162 ? -29.894 -2.435 29.297 1.00 94.62 162 LYS A C 1
ATOM 1268 O O . LYS A 1 162 ? -30.907 -2.087 29.892 1.00 94.62 162 LYS A O 1
ATOM 1273 N N . GLN A 1 163 ? -29.331 -3.631 29.446 1.00 94.44 163 GLN A N 1
ATOM 1274 C CA . GLN A 1 163 ? -29.875 -4.653 30.330 1.00 94.44 163 GLN A CA 1
ATOM 1275 C C . GLN A 1 163 ? -29.780 -4.239 31.803 1.00 94.44 163 GLN A C 1
ATOM 1277 O O . GLN A 1 163 ? -30.788 -4.317 32.498 1.00 94.44 163 GLN A O 1
ATOM 1282 N N . SER A 1 164 ? -28.637 -3.708 32.251 1.00 93.69 164 SER A N 1
ATOM 1283 C CA . SER A 1 164 ? -28.471 -3.226 33.630 1.00 93.69 164 SER A CA 1
ATOM 1284 C C . SER A 1 164 ? -29.485 -2.137 33.992 1.00 93.69 164 SER A C 1
ATOM 1286 O O . SER A 1 164 ? -30.092 -2.197 35.056 1.00 93.69 164 SER A O 1
ATOM 1288 N N . ARG A 1 165 ? -29.750 -1.193 33.076 1.00 91.56 165 ARG A N 1
ATOM 1289 C CA . ARG A 1 165 ? -30.764 -0.143 33.285 1.00 91.56 165 ARG A CA 1
ATOM 1290 C C . ARG A 1 165 ? -32.196 -0.677 33.332 1.00 91.56 165 ARG A C 1
ATOM 1292 O O . ARG A 1 165 ? -33.025 -0.123 34.043 1.00 91.56 165 ARG A O 1
ATOM 1299 N N . CYS A 1 166 ? -32.511 -1.717 32.559 1.00 87.88 166 CYS A N 1
ATOM 1300 C CA . CYS A 1 166 ? -33.836 -2.338 32.598 1.00 87.88 166 CYS A CA 1
ATOM 1301 C C . CYS A 1 166 ? -34.067 -3.138 33.886 1.00 87.88 166 CYS A C 1
ATOM 1303 O O . CYS A 1 166 ? -35.199 -3.171 34.358 1.00 87.88 166 CYS A O 1
ATOM 1305 N N . SER A 1 167 ? -33.026 -3.760 34.447 1.00 89.31 167 SER A N 1
ATOM 1306 C CA . SER A 1 167 ? -33.126 -4.481 35.720 1.00 89.31 167 SER A CA 1
ATOM 1307 C C . SER A 1 167 ? -33.346 -3.535 36.903 1.00 89.31 167 SER A C 1
ATOM 1309 O O . SER A 1 167 ? -34.222 -3.795 37.717 1.00 89.31 167 SER A O 1
ATOM 1311 N N . GLU A 1 168 ? -32.634 -2.406 36.948 1.00 89.94 168 GLU A N 1
ATOM 1312 C CA . GLU A 1 168 ? -32.775 -1.398 38.013 1.00 89.94 168 GLU A CA 1
ATOM 1313 C C . GLU A 1 168 ? -34.203 -0.819 38.074 1.00 89.94 168 GLU A C 1
ATOM 1315 O O . GLU A 1 168 ? -34.810 -0.741 39.136 1.00 89.94 168 GLU A O 1
ATOM 1320 N N . LEU A 1 169 ? -34.806 -0.528 36.914 1.00 83.75 169 LEU A N 1
ATOM 1321 C CA . LEU A 1 169 ? -36.204 -0.077 36.821 1.00 83.75 169 LEU A CA 1
ATOM 1322 C C . LEU A 1 169 ? -37.236 -1.149 37.220 1.00 83.75 169 LEU A C 1
ATOM 1324 O O . LEU A 1 169 ? -38.389 -0.808 37.488 1.00 83.75 169 LEU A O 1
ATOM 1328 N N . ALA A 1 170 ? -36.868 -2.433 37.209 1.00 82.81 170 ALA A N 1
ATOM 1329 C CA . ALA A 1 170 ? -37.769 -3.528 37.558 1.00 82.81 170 ALA A CA 1
ATOM 1330 C C . ALA A 1 170 ? -37.809 -3.821 39.068 1.00 82.81 170 ALA A C 1
ATOM 1332 O O . ALA A 1 170 ? -38.797 -4.394 39.526 1.00 82.81 170 ALA A O 1
ATOM 1333 N N . GLU A 1 171 ? -36.783 -3.430 39.832 1.00 79.81 171 GLU A N 1
ATOM 1334 C CA . GLU A 1 171 ? -36.730 -3.619 41.293 1.00 79.81 171 GLU A CA 1
ATOM 1335 C C . GLU A 1 171 ? -37.441 -2.500 42.082 1.00 79.81 171 GLU A C 1
ATOM 1337 O O . GLU A 1 171 ? -37.943 -2.751 43.176 1.00 79.81 171 GLU A O 1
ATOM 1342 N N . ASP A 1 172 ? -37.625 -1.309 41.502 1.00 71.25 172 ASP A N 1
ATOM 1343 C CA . ASP A 1 172 ? -38.235 -0.152 42.188 1.00 71.25 172 ASP A CA 1
ATOM 1344 C C . ASP A 1 172 ? -39.779 -0.136 42.426 1.00 71.25 172 ASP A C 1
ATOM 1346 O O . ASP A 1 172 ? -40.253 0.698 43.202 1.00 71.25 172 ASP A O 1
ATOM 1350 N N . PRO A 1 173 ? -40.649 -0.991 41.838 1.00 62.25 173 PRO A N 1
ATOM 1351 C CA . PRO A 1 173 ? -42.098 -0.822 42.000 1.00 62.25 173 PRO A CA 1
ATOM 1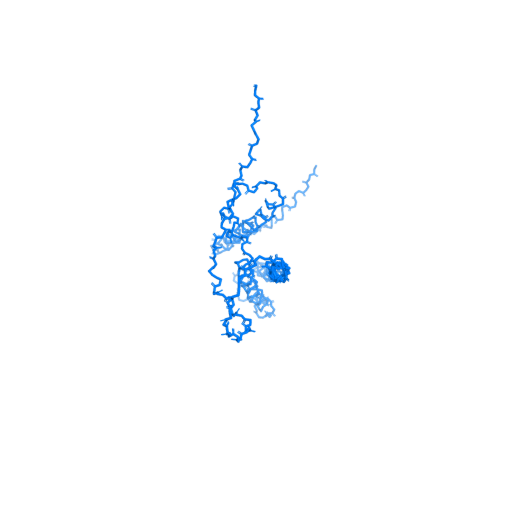352 C C . PRO A 1 173 ? -42.705 -1.422 43.284 1.00 62.25 173 PRO A C 1
ATOM 1354 O O . PRO A 1 173 ? -43.911 -1.254 43.487 1.00 62.25 173 PRO A O 1
ATOM 1357 N N . PHE A 1 174 ? -41.945 -2.116 44.145 1.00 61.09 174 PHE A N 1
ATOM 1358 C CA . PHE A 1 174 ? -42.535 -2.830 45.294 1.00 61.09 174 PHE A CA 1
ATOM 1359 C C . PHE A 1 174 ? -42.194 -2.263 46.682 1.00 61.09 174 PHE A C 1
ATOM 1361 O O . PHE A 1 174 ? -42.993 -2.440 47.600 1.00 61.09 174 PHE A O 1
ATOM 1368 N N . GLU A 1 175 ? -41.095 -1.522 46.857 1.00 59.69 175 GLU A N 1
ATOM 1369 C CA . GLU A 1 175 ? -40.668 -1.098 48.206 1.00 59.69 175 GLU A CA 1
ATOM 1370 C C . GLU A 1 175 ? -41.306 0.221 48.696 1.00 59.69 175 GLU A C 1
ATOM 1372 O O . GLU A 1 175 ? -41.248 0.542 49.878 1.00 59.69 175 GLU A O 1
ATOM 1377 N N . SER A 1 176 ? -42.012 0.963 47.831 1.00 57.69 176 SER A N 1
ATOM 1378 C CA . SER A 1 176 ? -42.618 2.263 48.192 1.00 57.69 176 SER A CA 1
ATOM 1379 C C . SER A 1 176 ? -44.128 2.231 48.495 1.00 57.69 176 SER A C 1
ATOM 1381 O O . SER A 1 176 ? -44.734 3.287 48.684 1.00 57.69 176 SER A O 1
ATOM 1383 N N . ARG A 1 177 ? -44.788 1.060 48.545 1.00 56.09 177 ARG A N 1
ATOM 1384 C CA . ARG A 1 177 ? -46.260 0.992 48.718 1.00 56.09 177 ARG A CA 1
ATOM 1385 C C . ARG A 1 177 ? -46.758 0.948 50.172 1.00 56.09 177 ARG A C 1
ATOM 1387 O O . ARG A 1 177 ? -47.969 0.951 50.366 1.00 56.09 177 ARG A O 1
ATOM 1394 N N . ASP A 1 178 ? -45.885 0.992 51.179 1.00 58.09 178 ASP A N 1
ATOM 1395 C CA . ASP A 1 178 ? -46.307 0.864 52.589 1.00 58.09 178 ASP A CA 1
ATOM 1396 C C . ASP A 1 178 ? -46.272 2.148 53.439 1.00 58.09 178 ASP A C 1
ATOM 1398 O O . ASP A 1 178 ? -46.502 2.100 54.646 1.00 58.09 178 ASP A O 1
ATOM 1402 N N . GLN A 1 179 ? -46.094 3.334 52.843 1.00 56.84 179 GLN A N 1
ATOM 1403 C CA . GLN A 1 179 ? -46.338 4.600 53.557 1.00 56.84 179 GLN A CA 1
ATOM 1404 C C . GLN A 1 179 ? -47.325 5.518 52.823 1.00 56.84 179 GLN A C 1
ATOM 1406 O O . GLN A 1 179 ? -46.966 6.505 52.197 1.00 56.84 179 GLN A O 1
ATOM 1411 N N . GLY A 1 180 ? -48.606 5.153 52.952 1.00 57.22 180 GLY A N 1
ATOM 1412 C CA . GLY A 1 180 ? -49.732 6.056 53.228 1.00 57.22 180 GLY A CA 1
ATOM 1413 C C . GLY A 1 180 ? -49.992 7.232 52.281 1.00 57.22 180 GLY A C 1
ATOM 1414 O O . GLY A 1 180 ? -49.451 8.315 52.462 1.00 57.22 180 GLY A O 1
ATOM 1415 N N . GLY A 1 181 ? -50.969 7.090 51.381 1.00 53.72 181 GLY A N 1
ATOM 1416 C CA . GLY A 1 181 ? -51.541 8.255 50.700 1.00 53.72 181 GLY A CA 1
ATOM 1417 C C . GLY A 1 181 ? -52.421 7.919 49.507 1.00 53.72 181 GLY A C 1
ATOM 1418 O O . GLY A 1 181 ? -51.956 7.781 48.384 1.00 53.72 181 GLY A O 1
ATOM 1419 N N . MET A 1 182 ? -53.719 7.808 49.754 1.00 53.28 182 MET A N 1
ATOM 1420 C CA . MET A 1 182 ? -54.771 7.608 48.764 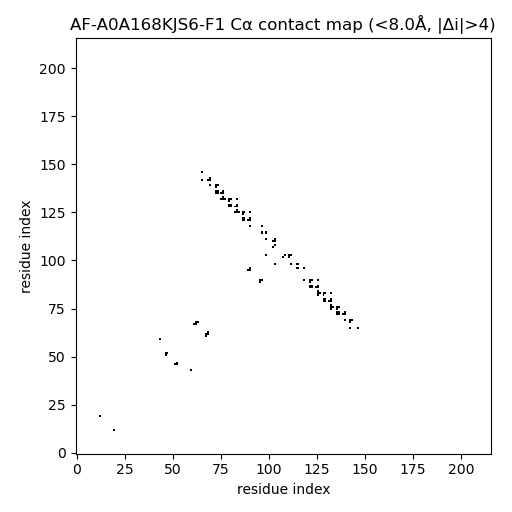1.00 53.28 182 MET A CA 1
ATOM 1421 C C . MET A 1 182 ? -54.854 8.808 47.800 1.00 53.28 182 MET A C 1
ATOM 1423 O O . MET A 1 182 ? -55.439 9.830 48.145 1.00 53.28 182 MET A O 1
ATOM 1427 N N . GLN A 1 183 ? -54.323 8.692 46.579 1.00 50.19 183 GLN A N 1
ATOM 1428 C CA . GLN A 1 183 ? -54.731 9.558 45.468 1.00 50.19 183 GLN A CA 1
ATOM 1429 C C . GLN A 1 183 ? -54.789 8.786 44.146 1.00 50.19 183 GLN A C 1
ATOM 1431 O O . GLN A 1 183 ? -53.794 8.413 43.533 1.00 50.19 183 GLN A O 1
ATOM 1436 N N . SER A 1 184 ? -56.029 8.527 43.747 1.00 58.94 184 SER A N 1
ATOM 1437 C CA . SER A 1 184 ? -56.444 7.981 42.465 1.00 58.94 184 SER A CA 1
ATOM 1438 C C . SER A 1 184 ? -56.283 9.037 41.374 1.00 58.94 184 SER A C 1
ATOM 1440 O O . SER A 1 184 ? -56.970 10.054 41.430 1.00 58.94 184 SER A O 1
ATOM 1442 N N . SER A 1 185 ? -55.493 8.763 40.335 1.00 53.69 185 SER A N 1
ATOM 1443 C CA . SER A 1 185 ? -55.902 9.144 38.981 1.00 53.69 185 SER A CA 1
ATOM 1444 C C . SER A 1 185 ? -55.208 8.310 37.906 1.00 53.69 185 SER A C 1
ATOM 1446 O O . SER A 1 185 ? -54.012 8.037 37.956 1.00 53.69 185 SER A O 1
ATOM 1448 N N . GLN A 1 186 ? -56.029 7.876 36.957 1.00 62.47 186 GLN A N 1
ATOM 1449 C CA . GLN A 1 186 ? -55.727 7.039 35.806 1.00 62.47 186 GLN A CA 1
ATOM 1450 C C . GLN A 1 186 ? -54.887 7.787 34.762 1.00 62.47 186 GLN A C 1
ATOM 1452 O O . GLN A 1 186 ? -55.169 8.946 34.492 1.00 62.47 186 GLN A O 1
ATOM 1457 N N . HIS A 1 187 ? -53.944 7.085 34.125 1.00 45.69 187 HIS A N 1
ATOM 1458 C CA . HIS A 1 187 ? -53.700 7.041 32.667 1.00 45.69 187 HIS A CA 1
ATOM 1459 C C . HIS A 1 187 ? -52.492 6.113 32.425 1.00 45.69 187 HIS A C 1
ATOM 1461 O O . HIS A 1 187 ? -51.398 6.367 32.904 1.00 45.69 187 HIS A O 1
ATOM 1467 N N . ALA A 1 188 ? -52.686 4.880 31.950 1.00 52.53 188 ALA A N 1
ATOM 1468 C CA . ALA A 1 188 ? -52.896 4.490 30.551 1.00 52.53 188 ALA A CA 1
ATOM 1469 C C . ALA A 1 188 ? -51.715 4.868 29.634 1.00 52.53 188 ALA A C 1
ATOM 1471 O O . ALA A 1 188 ? -51.546 6.029 29.281 1.00 52.53 188 ALA A O 1
ATOM 1472 N N . GLY A 1 189 ? -50.961 3.847 29.200 1.00 48.88 189 GLY A N 1
ATOM 1473 C CA . GLY A 1 189 ? -50.067 3.927 28.040 1.00 48.88 189 GLY A CA 1
ATOM 1474 C C . GLY A 1 189 ? -48.573 3.806 28.336 1.00 48.88 189 GLY A C 1
ATOM 1475 O O . GLY A 1 189 ? -47.811 4.699 27.986 1.00 48.88 189 GLY A O 1
ATOM 1476 N N . SER A 1 190 ? -48.135 2.682 28.915 1.00 50.25 190 SER A N 1
ATOM 1477 C CA . SER A 1 190 ? -46.713 2.307 28.946 1.00 50.25 190 SER A CA 1
ATOM 1478 C C . SER A 1 190 ? -46.266 1.847 27.550 1.00 50.25 190 SER A C 1
ATOM 1480 O O . SER A 1 190 ? -46.102 0.661 27.273 1.00 50.25 190 SER A O 1
ATOM 1482 N N . SER 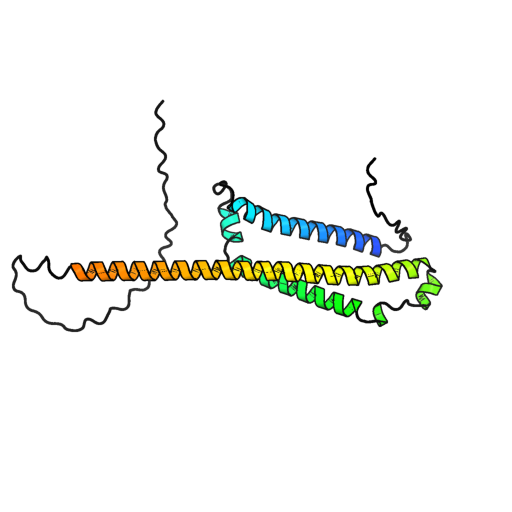A 1 191 ? -46.145 2.799 26.625 1.00 48.47 191 SER A N 1
ATOM 1483 C CA . SER A 1 191 ? -45.306 2.624 25.443 1.00 48.47 191 SER A CA 1
ATOM 1484 C C . SER A 1 191 ? -43.879 2.844 25.903 1.00 48.47 191 SER A C 1
ATOM 1486 O O . SER A 1 191 ? -43.577 3.916 26.417 1.00 48.47 191 SER A O 1
ATOM 1488 N N . CYS A 1 192 ? -43.021 1.838 25.722 1.00 52.62 192 CYS A N 1
ATOM 1489 C CA . CYS A 1 192 ? -41.570 1.958 25.832 1.00 52.62 192 CYS A CA 1
ATOM 1490 C C . CYS A 1 192 ? -41.122 3.247 25.132 1.00 52.62 192 CYS A C 1
ATOM 1492 O O . CYS A 1 192 ? -41.070 3.321 23.903 1.00 52.62 192 CYS A O 1
ATOM 1494 N N . ILE A 1 193 ? -40.891 4.280 25.941 1.00 49.88 193 ILE A N 1
ATOM 1495 C CA . ILE A 1 193 ? -40.558 5.624 25.506 1.00 49.88 193 ILE A CA 1
ATOM 1496 C C . ILE A 1 193 ? -39.261 5.514 24.719 1.00 49.88 193 ILE A C 1
ATOM 1498 O O . ILE A 1 193 ? -38.242 5.037 25.220 1.00 49.88 193 ILE A O 1
ATOM 1502 N N . THR A 1 194 ? -39.331 5.934 23.460 1.00 55.97 194 THR A N 1
ATOM 1503 C CA . THR A 1 194 ? -38.185 6.190 22.599 1.00 55.97 194 THR A CA 1
ATOM 1504 C C . THR A 1 194 ? -37.134 6.940 23.421 1.00 55.97 194 THR A C 1
ATOM 1506 O O . THR A 1 194 ? -37.442 8.025 23.919 1.00 55.97 194 THR A O 1
ATOM 1509 N N . PRO A 1 195 ? -35.923 6.390 23.630 1.00 59.97 195 PRO A N 1
ATOM 1510 C CA . PRO A 1 195 ? -34.935 7.063 24.455 1.00 59.97 195 PRO A CA 1
ATOM 1511 C C . PRO A 1 195 ? -34.620 8.435 23.841 1.00 59.97 195 PRO A C 1
ATOM 1513 O O . PRO A 1 195 ? -34.567 8.545 22.609 1.00 59.97 195 PRO A O 1
ATOM 1516 N N . PRO A 1 196 ? -34.424 9.482 24.664 1.00 59.62 196 PRO A N 1
ATOM 1517 C CA . PRO A 1 196 ? -34.051 10.798 24.166 1.00 59.62 196 PRO A CA 1
ATOM 1518 C C . PRO A 1 196 ? -32.789 10.682 23.299 1.00 59.62 196 PRO A C 1
ATOM 1520 O O . PRO A 1 196 ? -31.971 9.782 23.532 1.00 59.62 196 PRO A O 1
ATOM 1523 N N . PRO A 1 197 ? -32.614 11.554 22.287 1.00 54.12 197 PRO A N 1
ATOM 1524 C CA . PRO A 1 197 ? -31.423 11.536 21.454 1.00 54.12 197 PRO A CA 1
ATOM 1525 C C . PRO A 1 197 ? -30.206 11.605 22.372 1.00 54.12 197 PRO A C 1
ATOM 1527 O O . PRO A 1 197 ? -30.040 12.562 23.127 1.00 54.12 197 PRO A O 1
ATOM 1530 N N . MET A 1 198 ? -29.393 10.546 22.339 1.00 49.66 198 MET A N 1
ATOM 1531 C CA . MET A 1 198 ? -28.112 10.490 23.026 1.00 49.66 198 MET A CA 1
ATOM 1532 C C . MET A 1 198 ? -27.266 11.628 22.464 1.00 49.66 198 MET A C 1
ATOM 1534 O O . MET A 1 198 ? -26.622 11.492 21.423 1.00 49.66 198 MET A O 1
ATOM 1538 N N . LEU A 1 199 ? -27.302 12.771 23.148 1.00 47.28 199 LEU A N 1
ATOM 1539 C CA . LEU A 1 199 ? -26.239 13.754 23.113 1.00 47.28 199 LEU A CA 1
ATOM 1540 C C . LEU A 1 199 ? -24.972 12.945 23.362 1.00 47.28 199 LEU A C 1
ATOM 1542 O O . LEU A 1 199 ? -24.791 12.395 24.447 1.00 47.28 199 LEU A O 1
ATOM 1546 N N . TYR A 1 200 ? -24.159 12.791 22.317 1.00 47.16 200 TYR A N 1
ATOM 1547 C CA . TYR A 1 200 ? -22.802 12.278 22.403 1.00 47.16 200 TYR A CA 1
ATOM 1548 C C . TYR A 1 200 ? -22.056 13.219 23.347 1.00 47.16 200 TYR A C 1
ATOM 1550 O O . TYR A 1 200 ? -21.407 14.174 22.926 1.00 47.16 200 TYR A O 1
ATOM 1558 N N . HIS A 1 201 ? -22.212 13.004 24.651 1.00 44.66 201 HIS A N 1
ATOM 1559 C CA . HIS A 1 201 ? -21.387 13.650 25.633 1.00 44.66 201 HIS A CA 1
ATOM 1560 C C . HIS A 1 201 ? -20.014 13.045 25.405 1.00 44.66 201 HIS A C 1
ATOM 1562 O O . HIS A 1 201 ? -19.774 11.859 25.631 1.00 44.66 201 HIS A O 1
ATOM 1568 N N . GLN A 1 202 ? -19.164 13.862 24.799 1.00 45.50 202 GLN A N 1
ATOM 1569 C CA . GLN A 1 202 ? -17.752 13.645 24.601 1.00 45.50 202 GLN A CA 1
ATOM 1570 C C . GLN A 1 202 ? -17.130 13.464 25.987 1.00 45.50 202 GLN A C 1
ATOM 1572 O O . GLN A 1 202 ? -16.586 14.398 26.573 1.00 45.50 202 GLN A O 1
ATOM 1577 N N . GLN A 1 203 ? -17.256 12.256 26.537 1.00 48.16 203 GLN A N 1
ATOM 1578 C CA . GLN A 1 203 ? -16.631 11.840 27.779 1.00 48.16 203 GLN A CA 1
ATOM 1579 C C . GLN A 1 203 ? -15.152 11.624 27.463 1.00 48.16 203 GLN A C 1
ATOM 1581 O O . GLN A 1 203 ? -14.633 10.521 27.304 1.00 48.16 203 GLN A O 1
ATOM 1586 N N . THR A 1 204 ? -14.490 12.754 27.249 1.00 46.47 204 THR A N 1
ATOM 1587 C CA . THR A 1 204 ? -13.048 12.885 27.214 1.00 46.47 204 THR A CA 1
ATOM 1588 C C . THR A 1 204 ? -12.596 12.469 28.601 1.00 46.47 204 THR A C 1
ATOM 1590 O O . THR A 1 204 ? -12.871 13.164 29.572 1.00 46.47 204 THR A O 1
ATOM 1593 N N . MET A 1 205 ? -12.017 11.273 28.685 1.00 43.06 205 MET A N 1
ATOM 1594 C CA . MET A 1 205 ? -11.527 10.647 29.907 1.00 43.06 205 MET A CA 1
ATOM 1595 C C . MET A 1 205 ? -10.782 11.652 30.792 1.00 43.06 205 MET A C 1
ATOM 1597 O O . MET A 1 205 ? -9.616 11.963 30.551 1.00 43.06 205 MET A O 1
ATOM 1601 N N . SER A 1 206 ? -11.464 12.121 31.834 1.00 44.22 206 SER A N 1
ATOM 1602 C CA . SER A 1 206 ? -10.850 12.698 33.020 1.00 44.22 206 SER A CA 1
ATOM 1603 C C . SER A 1 206 ? -10.509 11.537 33.953 1.00 44.22 206 SER A C 1
ATOM 1605 O O . SER A 1 206 ? -11.170 11.305 34.957 1.00 44.22 206 SER A O 1
ATOM 1607 N N . SER A 1 207 ? -9.509 10.737 33.578 1.00 47.00 207 SER A N 1
ATOM 1608 C CA . SER A 1 207 ? -8.770 9.947 34.564 1.00 47.00 207 SER A CA 1
ATOM 1609 C C . SER A 1 207 ? -7.697 10.865 35.134 1.00 47.00 207 SER A C 1
ATOM 1611 O O . SER A 1 207 ? -6.555 10.865 34.673 1.00 47.00 207 SER A O 1
ATOM 1613 N N . ALA A 1 208 ? -8.102 11.694 36.099 1.00 46.31 208 ALA A N 1
ATOM 1614 C CA . ALA A 1 208 ? -7.213 12.141 37.167 1.00 46.31 208 ALA A CA 1
ATOM 1615 C C . ALA A 1 208 ? -6.625 10.862 37.798 1.00 46.31 208 ALA A C 1
ATOM 1617 O O . ALA A 1 208 ? -7.361 9.933 38.106 1.00 46.31 208 ALA A O 1
ATOM 1618 N N . LEU A 1 209 ? -5.323 10.610 37.689 1.00 53.59 209 LEU A N 1
ATOM 1619 C CA . LEU A 1 209 ? -4.264 11.193 38.510 1.00 53.59 209 LEU A CA 1
ATOM 1620 C C . LEU A 1 209 ? -4.459 10.933 40.014 1.00 53.59 209 LEU A C 1
ATOM 1622 O O . LEU A 1 209 ? -4.353 11.850 40.817 1.00 53.59 209 LEU A O 1
ATOM 1626 N N . ASP A 1 210 ? -4.671 9.670 40.388 1.00 49.19 210 ASP A N 1
ATOM 1627 C C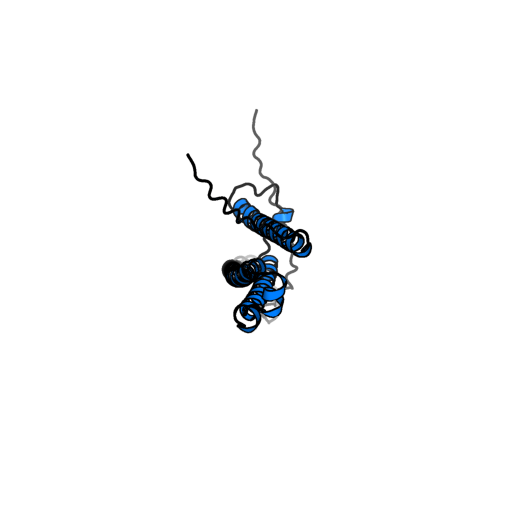A . ASP A 1 210 ? -4.270 9.183 41.710 1.00 49.19 210 ASP A CA 1
ATOM 1628 C C . ASP A 1 210 ? -2.765 8.897 41.685 1.00 49.19 210 ASP A C 1
ATOM 1630 O O . ASP A 1 210 ? -2.301 7.857 41.212 1.00 49.19 210 ASP A O 1
ATOM 1634 N N . THR A 1 211 ? -1.987 9.871 42.157 1.00 62.97 211 THR A N 1
ATOM 1635 C CA . THR A 1 211 ? -0.562 9.693 42.468 1.00 62.97 211 THR A CA 1
ATOM 1636 C C . THR A 1 211 ? -0.457 9.610 43.990 1.00 62.97 211 THR A C 1
ATOM 1638 O O . THR A 1 211 ? -0.872 10.563 44.652 1.00 62.97 211 THR A O 1
ATOM 1641 N N . PRO A 1 212 ? 0.050 8.513 44.576 1.00 64.31 212 PRO A N 1
ATOM 1642 C CA . PRO A 1 212 ? 0.184 8.416 46.024 1.00 64.31 212 PRO A CA 1
ATOM 1643 C C . PRO A 1 212 ? 1.274 9.377 46.535 1.00 64.31 212 PRO A C 1
ATOM 1645 O O . PRO A 1 212 ? 2.298 9.553 45.865 1.00 64.31 212 PRO A O 1
ATOM 1648 N N . PRO A 1 213 ? 1.091 9.998 47.715 1.00 68.12 213 PRO A N 1
ATOM 1649 C CA . PRO A 1 213 ? 2.104 10.853 48.315 1.00 68.12 213 PRO A CA 1
ATOM 1650 C C . PRO A 1 213 ? 3.282 10.002 48.805 1.00 68.12 213 PRO A C 1
ATOM 1652 O O . PRO A 1 213 ? 3.137 9.134 49.665 1.00 68.12 213 PRO A O 1
ATOM 1655 N N . HIS A 1 214 ? 4.469 10.267 48.260 1.00 66.88 214 HIS A N 1
ATOM 1656 C CA . HIS A 1 214 ? 5.718 9.805 48.850 1.00 66.88 214 HIS A CA 1
ATOM 1657 C C . HIS A 1 214 ? 5.980 10.606 50.130 1.00 66.88 214 HIS A C 1
ATOM 1659 O O . HIS A 1 214 ? 6.228 11.809 50.075 1.00 66.88 214 HIS A O 1
ATOM 1665 N N . HIS A 1 215 ? 5.918 9.926 51.274 1.00 66.06 215 HIS A N 1
ATOM 1666 C CA . HIS A 1 215 ? 6.483 10.416 52.524 1.00 66.06 215 HIS A CA 1
ATOM 1667 C C . HIS A 1 215 ? 8.016 10.380 52.428 1.00 66.06 215 HIS A C 1
ATOM 1669 O O . HIS A 1 215 ? 8.593 9.331 52.131 1.00 66.06 215 HIS A O 1
ATOM 1675 N N . LEU A 1 216 ? 8.633 11.542 52.646 1.00 69.50 216 LEU A N 1
ATOM 1676 C CA . LEU A 1 216 ? 10.036 11.708 53.032 1.00 69.50 216 LEU A CA 1
ATOM 1677 C C . LEU A 1 216 ? 10.123 11.746 54.558 1.00 69.50 216 LEU A C 1
ATOM 1679 O O . LEU A 1 216 ? 9.200 12.337 55.168 1.00 69.50 216 LEU A O 1
#

Sequence (216 aa):
MGIGSALEAPFNVPDTMPWLSCAKTSSHLAQFVMTFLTACVVAPLIATENKYYVRFKCLGKFAMQPRANIVFATFYSLIWALCGIAMTAHANNPAHCTLDFKLQKQYGDDYAKAWINQCNLSKAGAAFAWLTCVTWAGGWICTMILFWNDKQLIQQSIRENKQSRCSELAEDPFESRDQGGMQSSQHAGSSCITPPPMLYHQQTMSSALDTPPHHL

Solvent-accessible surface area (backbone atoms only — not comparable to full-atom values): 13169 Å² total; per-residue (Å²): 139,80,86,75,82,73,80,73,71,83,76,80,68,62,90,87,49,70,66,56,62,52,53,54,53,51,51,53,51,52,52,51,52,51,52,49,52,49,47,66,57,48,51,58,60,55,45,67,76,45,94,66,68,77,86,49,53,70,66,46,56,60,67,64,34,67,72,55,44,48,54,52,31,52,52,51,24,51,52,27,44,54,51,18,50,53,33,42,55,53,55,67,36,63,82,74,64,54,80,58,65,69,58,31,72,74,59,37,71,63,46,53,56,52,50,55,50,50,46,53,48,36,45,52,48,18,52,52,28,44,54,51,20,52,52,30,47,50,53,36,52,54,50,50,54,53,52,50,52,53,52,52,52,55,52,49,56,53,50,52,56,52,49,56,55,54,51,56,67,65,65,63,83,68,82,73,76,84,74,81,79,95,76,92,79,91,80,90,78,91,62,86,70,77,74,74,84,76,73,80,72,80,77,71,80,80,74,76,81,86,72,83,82,80,83,129

Organism: Absidia glauca (NCBI:txid4829)

Nearest PDB structures (foldseek):
  5xg2-assembly1_A  TM=6.084E-01  e=8.966E+00  Pyrococcus yayanosii CH1
  1jch-assembly1_A  TM=3.470E-01  e=4.708E+00  Escherichia coli str. K-12 substr. W3110

Radius of gyration: 32.92 Å; Cα contacts (8 Å, |Δi|>4): 71; chains: 1; bounding box: 94×26×90 Å

Foldseek 3Di:
DDPPPPVPPPCPPPPVCPVVVVVVVVVVVVVVVVVVVVCVLVVLVVVVVDPNCPPCVPVSVVSVPLVVLLVVLVVLLVVLVVLLVVLCVLLPPVVNLDDDPVVCVVPPPSSVVVSNVVSVVSVVVSVVSVVSSVVSVVVNVVSVVVVVVVVVVVVVVVVVVVVVVVVVVVPPPPPPPPDDDDDDDDDDDPDPDDDDPPPPPVPPDPPDDPDPDDDD

Mean predicted aligned error: 14.09 Å